Protein AF-A0A7S1BWB2-F1 (afdb_monomer_lite)

Radius of gyration: 23.11 Å; chains: 1; bounding box: 61×65×89 Å

Structure (mmCIF, N/CA/C/O backbone):
data_AF-A0A7S1BWB2-F1
#
_entry.id   AF-A0A7S1BWB2-F1
#
loop_
_atom_site.group_PDB
_atom_site.id
_atom_site.type_symbol
_atom_site.label_atom_id
_atom_site.label_alt_id
_atom_site.label_comp_id
_atom_site.label_asym_id
_atom_site.label_entity_id
_atom_site.label_seq_id
_atom_site.pdbx_PDB_ins_code
_atom_site.Cartn_x
_atom_site.Cartn_y
_atom_site.Cartn_z
_atom_site.occupancy
_atom_site.B_iso_or_equiv
_atom_site.auth_seq_id
_atom_site.auth_comp_id
_atom_site.auth_asym_id
_atom_site.auth_atom_id
_atom_site.pdbx_PDB_model_num
ATOM 1 N N . LYS A 1 1 ? 39.330 6.329 61.685 1.00 45.94 1 LYS A N 1
ATOM 2 C CA . LYS A 1 1 ? 38.534 5.940 60.494 1.00 45.94 1 LYS A CA 1
ATOM 3 C C . LYS A 1 1 ? 37.458 7.003 60.295 1.00 45.94 1 LYS A C 1
ATOM 5 O O . LYS A 1 1 ? 36.481 7.005 61.025 1.00 45.94 1 LYS A O 1
ATOM 10 N N . LEU A 1 2 ? 37.739 7.978 59.427 1.00 38.34 2 LEU A N 1
ATOM 11 C CA . LEU A 1 2 ? 36.892 9.140 59.135 1.00 38.34 2 LEU A CA 1
ATOM 12 C C . LEU A 1 2 ? 35.619 8.699 58.390 1.00 38.34 2 LEU A C 1
ATOM 14 O O . LEU A 1 2 ? 35.725 8.150 57.296 1.00 38.34 2 LEU A O 1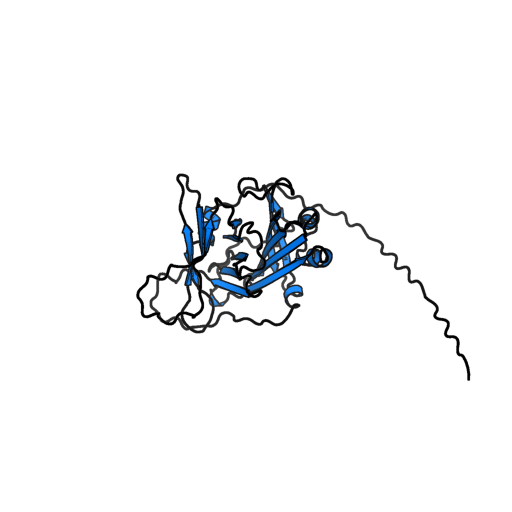
ATOM 18 N N . GLN A 1 3 ? 34.441 8.988 58.942 1.00 38.44 3 GLN A N 1
ATOM 19 C CA . GLN A 1 3 ? 33.178 8.985 58.201 1.00 38.44 3 GLN A CA 1
ATOM 20 C C . GLN A 1 3 ? 33.002 10.356 57.536 1.00 38.44 3 GLN A C 1
ATOM 22 O O . GLN A 1 3 ? 32.759 11.355 58.208 1.00 38.44 3 GLN A O 1
ATOM 27 N N . LYS A 1 4 ? 33.150 10.409 56.208 1.00 43.38 4 LYS A N 1
ATOM 28 C CA . LYS A 1 4 ? 32.735 11.554 55.389 1.00 43.38 4 LYS A CA 1
ATOM 29 C C . LYS A 1 4 ? 31.268 11.365 55.008 1.00 43.38 4 LYS A C 1
ATOM 31 O O . LYS A 1 4 ? 30.939 10.456 54.254 1.00 43.38 4 LYS A O 1
ATOM 36 N N . SER A 1 5 ? 30.413 12.230 55.542 1.00 43.12 5 SER A N 1
ATOM 37 C CA . SER A 1 5 ? 29.021 12.385 55.129 1.00 43.12 5 SER A CA 1
ATOM 38 C C . SER A 1 5 ? 28.987 13.201 53.832 1.00 43.12 5 SER A C 1
ATOM 40 O O . SER A 1 5 ? 29.418 14.354 53.819 1.00 43.12 5 SER A O 1
ATOM 42 N N . ILE A 1 6 ? 28.554 12.589 52.727 1.00 47.31 6 ILE A N 1
ATOM 43 C CA . ILE A 1 6 ? 28.340 13.263 51.441 1.00 47.31 6 ILE A CA 1
ATOM 44 C C . ILE A 1 6 ? 26.855 13.607 51.352 1.00 47.31 6 ILE A C 1
ATOM 46 O O . ILE A 1 6 ? 25.996 12.744 51.200 1.00 47.31 6 ILE A O 1
ATOM 50 N N . MET A 1 7 ? 26.577 14.898 51.481 1.00 33.94 7 MET A N 1
ATOM 51 C CA . MET A 1 7 ? 25.264 15.514 51.367 1.00 33.94 7 MET A CA 1
ATOM 52 C C . MET A 1 7 ? 25.016 15.848 49.887 1.00 33.94 7 MET A C 1
ATOM 54 O O . MET A 1 7 ? 25.561 16.820 49.366 1.00 33.94 7 MET A O 1
ATOM 58 N N . ILE A 1 8 ? 24.230 15.023 49.189 1.00 42.25 8 ILE A N 1
ATOM 59 C CA . ILE A 1 8 ? 23.830 15.267 47.795 1.00 42.25 8 ILE A CA 1
ATOM 60 C C . ILE A 1 8 ? 22.637 16.231 47.801 1.00 42.25 8 ILE A C 1
ATOM 62 O O . ILE A 1 8 ? 21.536 15.881 48.220 1.00 42.25 8 ILE A O 1
ATOM 66 N N . ARG A 1 9 ? 22.863 17.469 47.346 1.00 39.97 9 ARG A N 1
ATOM 67 C CA . ARG A 1 9 ? 21.805 18.439 47.038 1.00 39.97 9 ARG A CA 1
ATOM 68 C C . ARG A 1 9 ? 21.140 18.048 45.716 1.00 39.97 9 ARG A C 1
ATOM 70 O O . ARG A 1 9 ? 21.748 18.194 44.660 1.00 39.97 9 ARG A O 1
ATOM 77 N N . ALA A 1 10 ? 19.892 17.593 45.770 1.00 37.78 10 ALA A N 1
ATOM 78 C CA . ALA A 1 10 ? 19.035 17.482 44.594 1.00 37.78 10 ALA A CA 1
ATOM 79 C C . ALA A 1 10 ? 18.548 18.885 44.192 1.00 37.78 10 ALA A C 1
ATOM 81 O O . ALA A 1 10 ? 17.735 19.496 44.884 1.00 37.78 10 ALA A O 1
ATOM 82 N N . SER A 1 11 ? 19.085 19.412 43.091 1.00 38.53 11 SER A N 1
ATOM 83 C CA . SE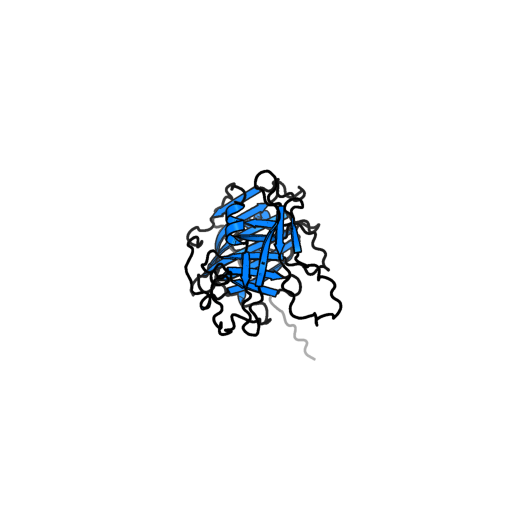R A 1 11 ? 18.587 20.629 42.448 1.00 38.53 11 SER A CA 1
ATOM 84 C C . SER A 1 11 ? 17.417 20.249 41.542 1.00 38.53 11 SER A C 1
ATOM 86 O O . SER A 1 11 ? 17.607 19.609 40.508 1.00 38.53 11 SER A O 1
ATOM 88 N N . ALA A 1 12 ? 16.199 20.595 41.952 1.00 38.69 12 ALA A N 1
ATOM 89 C CA . ALA A 1 12 ? 15.000 20.408 41.149 1.00 38.69 12 ALA A CA 1
ATOM 90 C C . ALA A 1 12 ? 14.973 21.443 40.010 1.00 38.69 12 ALA A C 1
ATOM 92 O O . ALA A 1 12 ? 14.537 22.579 40.196 1.00 38.69 12 ALA A O 1
ATOM 93 N N . PHE A 1 13 ? 15.430 21.050 38.821 1.00 41.41 13 PHE A N 1
ATOM 94 C CA . PHE A 1 13 ? 15.146 21.779 37.587 1.00 41.41 13 PHE A CA 1
ATOM 95 C C . PHE A 1 13 ? 13.672 21.558 37.221 1.00 41.41 13 PHE A C 1
ATOM 97 O O . PHE A 1 13 ? 13.292 20.536 36.655 1.00 41.41 13 PHE A O 1
ATOM 104 N N . ARG A 1 14 ? 12.818 22.523 37.576 1.00 35.56 14 ARG A N 1
ATOM 105 C CA . ARG A 1 14 ? 11.470 22.653 37.011 1.00 35.56 14 ARG A CA 1
ATOM 106 C C . ARG A 1 14 ? 11.603 23.209 35.594 1.00 35.56 14 ARG A C 1
ATOM 108 O O . ARG A 1 14 ? 1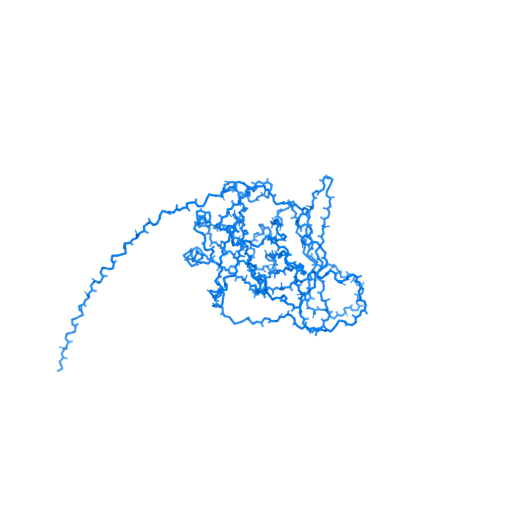1.596 24.421 35.394 1.00 35.56 14 ARG A O 1
ATOM 115 N N . THR A 1 15 ? 11.730 22.324 34.614 1.00 40.47 15 THR A N 1
ATOM 116 C CA . THR A 1 15 ? 11.538 22.678 33.206 1.00 40.47 15 THR A CA 1
ATOM 117 C C . THR A 1 15 ? 10.048 22.918 32.987 1.00 40.47 15 THR A C 1
ATOM 119 O O . THR A 1 15 ? 9.250 21.985 32.948 1.00 40.47 15 THR A O 1
ATOM 122 N N . ILE A 1 16 ? 9.660 24.189 32.908 1.00 40.81 16 ILE A N 1
ATOM 123 C CA . ILE A 1 16 ? 8.325 24.605 32.481 1.00 40.81 16 ILE A CA 1
ATOM 124 C C . ILE A 1 16 ? 8.262 24.363 30.970 1.00 40.81 16 ILE A C 1
ATOM 126 O O . ILE A 1 16 ? 8.719 25.186 30.181 1.00 40.81 16 ILE A O 1
ATOM 130 N N . PHE A 1 17 ? 7.738 23.205 30.565 1.00 39.28 17 PHE A N 1
ATOM 131 C CA . PHE A 1 17 ? 7.303 22.986 29.189 1.00 39.28 17 PHE A CA 1
ATOM 132 C C . PHE A 1 17 ? 6.038 23.818 28.964 1.00 39.28 17 PHE A C 1
ATOM 134 O O . PHE A 1 17 ? 4.927 23.388 29.267 1.00 39.28 17 PHE A O 1
ATOM 141 N N . SER A 1 18 ? 6.212 25.040 28.459 1.00 35.59 18 SER A N 1
ATOM 142 C CA . SER A 1 18 ? 5.124 25.763 27.805 1.00 35.59 18 SER A CA 1
ATOM 143 C C . SER A 1 18 ? 4.774 25.012 26.526 1.00 35.59 18 SER A C 1
ATOM 145 O O . SER A 1 18 ? 5.419 25.187 25.494 1.00 35.59 18 SER A O 1
ATOM 147 N N . PHE A 1 19 ? 3.754 24.161 26.604 1.00 39.34 19 PHE A N 1
ATOM 148 C CA . PHE A 1 19 ? 3.054 23.657 25.432 1.00 39.34 19 PHE A CA 1
ATOM 149 C C . PHE A 1 19 ? 2.351 24.843 24.771 1.00 39.34 19 PHE A C 1
ATOM 151 O O . PHE A 1 19 ? 1.235 25.212 25.131 1.00 39.34 19 PHE A O 1
ATOM 158 N N . LEU A 1 20 ? 3.030 25.472 23.813 1.00 38.66 20 LEU A N 1
ATOM 159 C CA . LEU A 1 20 ? 2.362 26.246 22.778 1.00 38.66 20 LEU A CA 1
ATOM 160 C C . LEU A 1 20 ? 1.475 25.259 22.016 1.00 38.66 20 LEU A C 1
ATOM 162 O O . LEU A 1 20 ? 1.938 24.549 21.126 1.00 38.66 20 LEU A O 1
ATOM 166 N N . THR A 1 21 ? 0.208 25.171 22.414 1.00 40.62 21 THR A N 1
ATOM 167 C CA . THR A 1 21 ? -0.844 24.519 21.638 1.00 40.62 21 THR A CA 1
ATOM 168 C C . THR A 1 21 ? -1.004 25.306 20.346 1.00 40.62 21 THR A C 1
ATOM 170 O O . THR A 1 21 ? -1.778 26.261 20.275 1.00 40.62 21 THR A O 1
ATOM 173 N N . LEU A 1 22 ? -0.218 24.941 19.334 1.00 42.34 22 LEU A N 1
ATOM 174 C CA . LEU A 1 22 ? -0.525 25.277 17.953 1.00 42.34 22 LEU A CA 1
ATOM 175 C C . LEU A 1 22 ? -1.969 24.820 17.696 1.00 42.34 22 LEU A C 1
ATOM 177 O O . LEU A 1 22 ? -2.335 23.728 18.145 1.00 42.34 22 LEU A O 1
ATOM 181 N N . PRO A 1 23 ? -2.811 25.634 17.037 1.00 42.81 23 PRO A N 1
ATOM 182 C CA . PRO A 1 23 ? -4.145 25.197 16.669 1.00 42.81 23 PRO A CA 1
ATOM 183 C C . PRO A 1 23 ? -3.979 23.940 15.823 1.00 42.81 23 PRO A C 1
ATOM 185 O O . PRO A 1 23 ? -3.396 23.991 14.742 1.00 42.81 23 PRO A O 1
ATOM 188 N N . ALA A 1 24 ? -4.437 22.805 16.348 1.00 48.25 24 ALA A N 1
ATOM 189 C CA . ALA A 1 24 ? -4.524 21.579 15.585 1.00 48.25 24 ALA A CA 1
ATOM 190 C C . ALA A 1 24 ? -5.499 21.862 14.440 1.00 48.25 24 ALA A C 1
ATOM 192 O O . ALA A 1 24 ? -6.717 21.839 14.619 1.00 48.25 24 ALA A O 1
ATOM 193 N N . SER A 1 25 ? -4.965 22.214 13.272 1.00 48.09 25 SER A N 1
ATOM 194 C CA . SER A 1 25 ? -5.699 22.173 12.021 1.00 48.09 25 SER A CA 1
ATOM 195 C C . SER A 1 25 ? -6.117 20.722 11.843 1.00 48.09 25 SER A C 1
ATOM 197 O O . SER A 1 25 ? -5.334 19.885 11.402 1.00 48.09 25 SER A O 1
ATOM 199 N N . SER A 1 26 ? -7.333 20.413 12.295 1.00 54.59 26 SER A N 1
ATOM 200 C CA . SER A 1 26 ? -7.940 19.106 12.100 1.00 54.59 26 SER A CA 1
ATOM 201 C C . SER A 1 26 ? -8.035 18.887 10.597 1.00 54.59 26 SER A C 1
ATOM 203 O O . SER A 1 26 ? -8.854 19.491 9.903 1.00 54.59 26 SER A O 1
ATOM 205 N N . VAL A 1 27 ? -7.128 18.075 10.061 1.00 58.72 27 VAL A N 1
ATOM 206 C CA . VAL A 1 27 ? -7.245 17.618 8.683 1.00 58.72 27 VAL A CA 1
ATOM 207 C C . VAL A 1 27 ? -8.522 16.788 8.641 1.00 58.72 27 VAL A C 1
ATOM 209 O O . VAL A 1 27 ? -8.638 15.749 9.291 1.00 58.72 27 VAL A O 1
ATOM 212 N N . SER A 1 28 ? -9.527 17.307 7.942 1.00 73.00 28 SER A N 1
ATOM 213 C CA . SER A 1 28 ? -10.822 16.655 7.831 1.00 73.00 28 SER A CA 1
ATOM 214 C C . SER A 1 28 ? -10.756 15.589 6.744 1.00 73.00 28 SER A C 1
ATOM 216 O O . SER A 1 28 ? -10.407 15.865 5.597 1.00 73.00 28 SER A O 1
ATOM 218 N N . PHE A 1 29 ? -11.099 14.356 7.103 1.00 81.38 29 PHE A N 1
ATOM 219 C CA . PHE A 1 29 ? -11.242 13.265 6.149 1.00 81.38 29 PHE A CA 1
ATOM 220 C C . PHE A 1 29 ? -12.535 13.424 5.352 1.00 81.38 29 PHE A C 1
ATOM 222 O O . PHE A 1 29 ? -13.632 13.187 5.869 1.00 81.38 29 PHE A O 1
ATOM 229 N N . ALA A 1 30 ? -12.407 13.758 4.070 1.00 87.25 30 ALA A N 1
ATOM 230 C CA . ALA A 1 30 ? -13.545 13.819 3.170 1.00 87.25 30 ALA A CA 1
ATOM 231 C C . ALA A 1 30 ? -13.987 12.395 2.784 1.00 87.25 30 ALA A C 1
ATOM 233 O O . ALA A 1 30 ? -13.134 11.547 2.487 1.00 87.25 30 ALA A O 1
ATOM 234 N N . PRO A 1 31 ? -15.300 12.096 2.767 1.00 89.38 31 PRO A N 1
ATOM 235 C CA . PRO A 1 31 ? -15.806 10.872 2.159 1.00 89.38 31 PRO A CA 1
ATOM 236 C C . PRO A 1 31 ? -15.297 10.731 0.719 1.00 89.38 31 PRO A C 1
ATOM 238 O O . PRO A 1 31 ? -15.292 11.700 -0.039 1.00 89.38 31 PRO A O 1
ATOM 241 N N . ALA A 1 32 ? -14.886 9.526 0.337 1.00 90.38 32 ALA A N 1
ATOM 242 C CA . ALA A 1 32 ? -14.389 9.215 -0.997 1.00 90.38 32 ALA A CA 1
ATOM 243 C C . ALA A 1 32 ? -15.142 8.021 -1.593 1.00 90.38 32 ALA A C 1
ATOM 245 O O . ALA A 1 32 ? -15.691 7.184 -0.873 1.00 90.38 32 ALA A O 1
ATOM 246 N N . SER A 1 33 ? -15.158 7.927 -2.923 1.00 87.94 33 SER A N 1
ATOM 247 C CA . SER A 1 33 ? -15.633 6.725 -3.604 1.00 87.94 33 SER A CA 1
ATOM 248 C C . SER A 1 33 ? -14.673 5.561 -3.367 1.00 87.94 33 SER A C 1
ATOM 250 O O . SER A 1 33 ? -13.463 5.760 -3.222 1.00 87.94 33 SER A O 1
ATOM 252 N N . ALA A 1 34 ? -15.208 4.341 -3.389 1.00 87.75 34 ALA A N 1
ATOM 253 C CA . ALA A 1 34 ? -14.383 3.143 -3.410 1.00 87.75 34 ALA A CA 1
ATOM 254 C C . ALA A 1 34 ? -13.459 3.132 -4.646 1.00 87.75 34 ALA A C 1
ATOM 256 O O . ALA A 1 34 ? -13.860 3.645 -5.699 1.00 87.75 34 ALA A O 1
ATOM 257 N N . PRO A 1 35 ? -12.255 2.544 -4.541 1.00 86.12 35 PRO A N 1
ATOM 258 C CA . PRO A 1 35 ? -11.317 2.476 -5.644 1.00 86.12 35 PRO A CA 1
ATOM 259 C C . PRO A 1 35 ? -11.872 1.783 -6.880 1.00 86.12 35 PRO A C 1
ATOM 261 O O . PRO A 1 35 ? -12.570 0.759 -6.812 1.00 86.12 35 PRO A O 1
ATOM 264 N N . ARG A 1 36 ? -11.522 2.346 -8.033 1.00 84.69 36 ARG A N 1
ATOM 265 C CA . ARG A 1 36 ? -11.968 1.857 -9.333 1.00 84.69 36 ARG A CA 1
ATOM 266 C C . ARG A 1 36 ? -11.211 0.599 -9.721 1.00 84.69 36 ARG A C 1
ATOM 268 O O . ARG A 1 36 ? -9.983 0.555 -9.742 1.00 84.69 36 ARG A O 1
ATOM 275 N N . PHE A 1 37 ? -11.973 -0.441 -10.031 1.00 80.12 37 PHE A N 1
ATOM 276 C CA . PHE A 1 37 ? -11.412 -1.753 -10.304 1.00 80.12 37 PHE A CA 1
ATOM 277 C C . PHE A 1 37 ? -10.635 -1.806 -11.633 1.00 80.12 37 PHE A C 1
ATOM 279 O O . PHE A 1 37 ? -9.602 -2.462 -11.728 1.00 80.12 37 PHE A O 1
ATOM 286 N N . ASP A 1 38 ? -11.094 -1.084 -12.652 1.00 79.94 38 ASP A N 1
ATOM 287 C CA . ASP A 1 38 ? -10.417 -0.976 -13.944 1.00 79.94 38 ASP A CA 1
ATOM 288 C C . ASP A 1 38 ? -9.022 -0.354 -13.814 1.00 79.94 38 ASP A C 1
ATOM 290 O O . ASP A 1 38 ? -8.068 -0.871 -14.391 1.00 79.94 38 ASP A O 1
ATOM 294 N N . VAL A 1 39 ? -8.883 0.677 -12.975 1.00 83.25 39 VAL A N 1
ATOM 295 C CA . VAL A 1 39 ? -7.584 1.299 -12.687 1.00 83.25 39 VAL A CA 1
ATOM 296 C C . VAL A 1 39 ? -6.661 0.308 -11.976 1.00 83.25 39 VAL A C 1
ATOM 298 O O . VAL A 1 39 ? -5.498 0.160 -12.346 1.00 83.25 39 VAL A O 1
ATOM 301 N N . PHE A 1 40 ? -7.188 -0.430 -10.999 1.00 84.50 40 PHE A N 1
ATOM 302 C CA . PHE A 1 40 ? -6.441 -1.486 -10.324 1.00 84.50 40 PHE A CA 1
ATOM 303 C C . PHE A 1 40 ? -5.931 -2.557 -11.303 1.00 84.50 40 PHE A C 1
ATOM 305 O O . PHE A 1 40 ? -4.739 -2.866 -11.308 1.00 84.50 40 PHE A O 1
ATOM 312 N N . CYS A 1 41 ? -6.803 -3.071 -12.177 1.00 82.00 41 CYS A N 1
ATOM 313 C CA . CYS A 1 41 ? -6.436 -4.040 -13.211 1.00 82.00 41 CYS A CA 1
ATOM 314 C C . CYS A 1 41 ? -5.342 -3.523 -14.131 1.00 82.00 41 CYS A C 1
ATOM 316 O O . CYS A 1 41 ? -4.351 -4.205 -14.381 1.00 82.00 41 CYS A O 1
ATOM 318 N N . GLU A 1 42 ? -5.513 -2.304 -14.631 1.00 83.56 42 GLU A N 1
ATOM 319 C CA . GLU A 1 42 ? -4.562 -1.705 -15.549 1.00 83.56 42 GLU A CA 1
ATOM 320 C C . GLU A 1 42 ? -3.172 -1.580 -14.909 1.00 83.56 42 GLU A C 1
ATOM 322 O O . GLU A 1 42 ? -2.145 -1.797 -15.563 1.00 83.56 42 GLU A O 1
ATOM 327 N N . ARG A 1 43 ? -3.124 -1.251 -13.615 1.00 84.81 43 ARG A N 1
ATOM 328 C CA . ARG A 1 43 ? -1.883 -1.112 -12.851 1.00 84.81 43 ARG A CA 1
ATOM 329 C C . ARG A 1 43 ? -1.260 -2.462 -12.502 1.00 84.81 43 ARG A C 1
ATOM 331 O O . ARG A 1 43 ? -0.040 -2.566 -12.595 1.00 84.81 43 ARG A O 1
ATOM 338 N N . LEU A 1 44 ? -2.060 -3.477 -12.164 1.00 84.81 44 LEU A N 1
ATOM 339 C CA . LEU A 1 44 ? -1.561 -4.713 -11.555 1.00 84.81 44 LEU A CA 1
ATOM 340 C C . LEU A 1 44 ? -1.512 -5.947 -12.479 1.00 84.81 44 LEU A C 1
ATOM 342 O O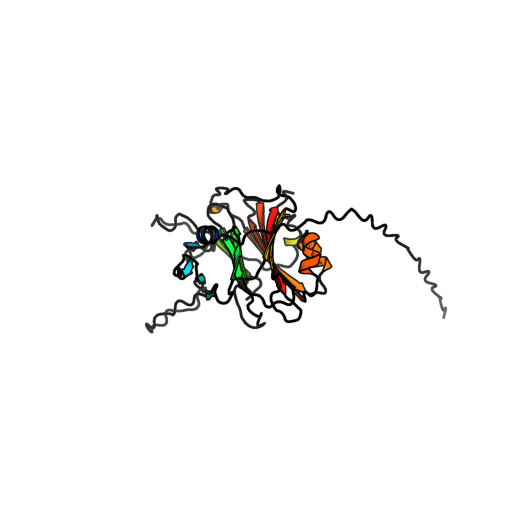 . LEU A 1 44 ? -0.574 -6.730 -12.366 1.00 84.81 44 LEU A O 1
ATOM 346 N N . VAL A 1 45 ? -2.475 -6.145 -13.382 1.00 84.50 45 VAL A N 1
ATOM 347 C CA . VAL A 1 45 ? -2.630 -7.407 -14.141 1.00 84.50 45 VAL A CA 1
ATOM 348 C C . VAL A 1 45 ? -1.604 -7.526 -15.262 1.00 84.50 45 VAL A C 1
ATOM 350 O O . VAL A 1 45 ? -1.481 -6.611 -16.074 1.00 84.50 45 VAL A O 1
ATOM 353 N N . GLY A 1 46 ? -0.918 -8.666 -15.359 1.00 80.81 46 GLY A N 1
ATOM 354 C CA . GLY A 1 46 ? 0.052 -8.991 -16.409 1.00 80.81 46 GLY A CA 1
ATOM 355 C C . GLY A 1 46 ? 1.340 -9.623 -15.875 1.00 80.81 46 GLY A C 1
ATOM 356 O O . GLY A 1 46 ? 1.436 -9.966 -14.699 1.00 80.81 46 GLY A O 1
ATOM 357 N N . ALA A 1 47 ? 2.336 -9.755 -16.754 1.00 76.81 47 ALA A N 1
ATOM 358 C CA . ALA A 1 47 ? 3.650 -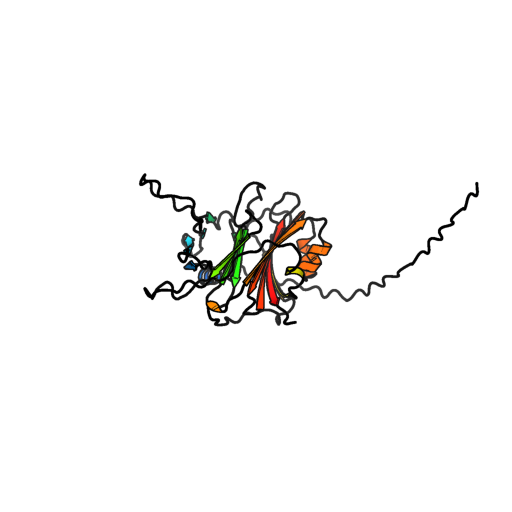10.306 -16.433 1.00 76.81 47 ALA A CA 1
ATOM 359 C C . ALA A 1 47 ? 4.546 -9.289 -15.704 1.00 76.81 47 ALA A C 1
ATOM 361 O O . ALA A 1 47 ? 4.683 -8.140 -16.136 1.00 76.81 47 ALA A O 1
ATOM 362 N N . TRP A 1 48 ? 5.201 -9.739 -14.636 1.00 83.00 48 TRP A N 1
ATOM 363 C CA . TRP A 1 48 ? 6.110 -8.957 -13.801 1.00 83.00 48 TRP A CA 1
ATOM 364 C C . TRP A 1 48 ? 7.456 -9.659 -13.687 1.00 83.00 48 TRP A C 1
ATOM 366 O O . TRP A 1 48 ? 7.508 -10.816 -13.287 1.00 83.00 48 TRP A O 1
ATOM 376 N N . GLY A 1 49 ? 8.550 -8.976 -14.020 1.00 73.44 49 GLY A N 1
ATOM 377 C CA . GLY A 1 49 ? 9.898 -9.528 -13.885 1.00 73.44 49 GLY A CA 1
ATOM 378 C C . GLY A 1 49 ? 10.534 -9.132 -12.558 1.00 73.44 49 GLY A C 1
ATOM 379 O O . GLY A 1 49 ? 10.409 -7.978 -12.146 1.00 73.44 49 GLY A O 1
ATOM 380 N N . ALA A 1 50 ? 11.235 -10.063 -11.908 1.00 68.75 50 ALA A N 1
ATOM 381 C CA . ALA A 1 50 ? 12.160 -9.705 -10.839 1.00 68.75 50 ALA A CA 1
ATOM 382 C C . ALA A 1 50 ? 13.514 -9.251 -11.394 1.00 68.75 50 ALA A C 1
ATOM 384 O O . ALA A 1 50 ? 13.877 -9.473 -12.550 1.00 68.75 50 ALA A O 1
ATOM 385 N N . SER A 1 51 ? 14.243 -8.623 -10.493 1.00 60.38 51 SER A N 1
ATOM 386 C CA . SER A 1 51 ? 15.333 -7.702 -10.757 1.00 60.38 51 SER A CA 1
ATOM 387 C C . SER A 1 51 ? 16.731 -8.328 -10.579 1.00 60.38 51 SER A C 1
ATOM 389 O O . SER A 1 51 ? 17.759 -7.679 -10.770 1.00 60.38 51 SER A O 1
ATOM 391 N N . ASP A 1 52 ? 16.786 -9.610 -10.206 1.00 54.78 52 ASP A N 1
ATOM 392 C CA . ASP A 1 52 ? 18.020 -10.269 -9.781 1.00 54.78 52 ASP A CA 1
ATOM 393 C C . ASP A 1 52 ? 18.941 -10.600 -10.972 1.00 54.78 52 ASP A C 1
ATOM 395 O O . ASP A 1 52 ? 18.578 -11.324 -11.902 1.00 54.78 52 ASP A O 1
ATOM 399 N N . GLY A 1 53 ? 20.154 -10.045 -10.941 1.00 52.75 53 GLY A N 1
ATOM 400 C CA . GLY A 1 53 ? 21.103 -9.999 -12.057 1.00 52.75 53 GLY A CA 1
ATOM 401 C C . GLY A 1 53 ? 21.878 -11.270 -12.332 1.00 52.75 53 GLY A C 1
ATOM 402 O O . GLY A 1 53 ? 22.886 -11.221 -13.035 1.00 52.75 53 GLY A O 1
ATOM 403 N N . SER A 1 54 ? 21.453 -12.412 -11.806 1.00 46.91 54 SER A N 1
ATOM 404 C CA . SER A 1 54 ? 22.058 -13.674 -12.197 1.00 46.91 54 SER A CA 1
ATOM 405 C C . SER A 1 54 ? 21.003 -14.764 -12.353 1.00 46.91 54 SER A C 1
ATOM 407 O O . SER A 1 54 ? 20.568 -15.399 -11.401 1.00 46.91 54 SER A O 1
ATOM 409 N N . ARG A 1 55 ? 20.688 -15.028 -13.627 1.00 46.34 55 ARG A N 1
ATOM 410 C CA . ARG A 1 55 ? 19.929 -16.168 -14.171 1.00 46.34 55 ARG A CA 1
ATOM 411 C C . ARG A 1 55 ? 18.411 -16.001 -14.219 1.00 46.34 55 ARG A C 1
ATOM 413 O O . ARG A 1 55 ? 17.729 -16.127 -13.212 1.00 46.34 55 ARG A O 1
ATOM 420 N N . LEU A 1 56 ? 17.954 -15.918 -15.477 1.00 51.28 56 LEU A N 1
ATOM 421 C CA . LEU A 1 56 ? 16.586 -16.032 -15.986 1.00 51.28 56 LEU A CA 1
ATOM 422 C C . LEU A 1 56 ? 15.630 -15.044 -15.328 1.00 51.28 56 LEU A C 1
ATOM 424 O O . LEU A 1 56 ? 15.291 -15.212 -14.164 1.00 51.28 56 LEU A O 1
ATOM 428 N N . HIS A 1 57 ? 15.156 -14.061 -16.106 1.00 54.97 57 HIS A N 1
ATOM 429 C CA . HIS A 1 57 ? 14.012 -13.225 -15.750 1.00 54.97 57 HIS A CA 1
ATOM 430 C C . HIS A 1 57 ? 12.906 -14.119 -15.238 1.00 54.97 57 HIS A C 1
ATOM 432 O O . HIS A 1 57 ? 12.211 -14.815 -15.977 1.00 54.97 57 HIS A O 1
ATOM 438 N N . ARG A 1 58 ? 12.817 -14.160 -13.928 1.00 59.62 58 ARG A N 1
ATOM 439 C CA . ARG A 1 58 ? 11.873 -14.996 -13.254 1.00 59.62 58 ARG A CA 1
ATOM 440 C C . ARG A 1 58 ? 10.643 -14.076 -13.283 1.00 59.62 58 ARG A C 1
ATOM 442 O O . ARG A 1 58 ? 10.709 -12.908 -12.874 1.00 59.62 58 ARG A O 1
ATOM 449 N N . VAL A 1 59 ? 9.576 -14.550 -13.928 1.00 58.97 59 VAL A N 1
ATOM 450 C CA . VAL A 1 59 ? 8.356 -13.777 -14.197 1.00 58.97 59 VAL A CA 1
ATOM 451 C C . VAL A 1 59 ? 7.247 -14.285 -13.285 1.00 58.97 59 VAL A C 1
ATOM 453 O O . VAL A 1 59 ? 6.910 -15.463 -13.342 1.00 58.97 59 VAL A O 1
ATOM 456 N N . GLY A 1 60 ? 6.704 -13.411 -12.442 1.00 69.00 60 GLY A N 1
ATOM 457 C CA . GLY A 1 60 ? 5.444 -13.651 -11.745 1.00 69.00 60 GLY A CA 1
ATOM 458 C C . GLY A 1 60 ? 4.292 -13.096 -12.578 1.00 69.00 60 GLY A C 1
ATOM 459 O O . GLY A 1 60 ? 4.399 -11.998 -13.128 1.00 69.00 60 GLY A O 1
ATOM 460 N N . GLU A 1 61 ? 3.190 -13.829 -12.683 1.00 71.88 61 GLU A N 1
ATOM 461 C CA . GLU A 1 61 ? 1.968 -13.317 -13.300 1.00 71.88 61 GLU A CA 1
ATOM 462 C C . GLU A 1 61 ? 0.992 -12.892 -12.208 1.00 71.88 61 GLU A C 1
ATOM 464 O O . GLU A 1 61 ? 0.847 -13.567 -11.185 1.00 71.88 61 GLU A O 1
ATOM 469 N N . VAL A 1 62 ? 0.353 -11.740 -12.412 1.00 76.31 62 VAL A N 1
ATOM 470 C CA . VAL A 1 62 ? -0.881 -11.426 -11.699 1.00 76.31 62 VAL A CA 1
ATOM 471 C C . VAL A 1 62 ? -2.031 -11.476 -12.675 1.00 76.31 62 VAL A C 1
ATOM 473 O O . VAL A 1 62 ? -2.106 -10.671 -13.606 1.00 76.31 62 VAL A O 1
ATOM 476 N N . GLU A 1 63 ? -2.915 -12.436 -12.435 1.00 74.94 63 GLU A N 1
ATOM 477 C CA . GLU A 1 63 ? -4.077 -12.697 -13.269 1.00 74.94 63 GLU A CA 1
ATOM 478 C C . GLU A 1 63 ? -5.345 -12.099 -12.659 1.00 74.94 63 GLU A C 1
ATOM 480 O O . GLU A 1 63 ? -5.559 -12.109 -11.442 1.00 74.94 63 GLU A O 1
ATOM 485 N N . GLU A 1 64 ? -6.213 -11.618 -13.547 1.00 73.25 64 GLU A N 1
ATOM 486 C CA . GLU A 1 64 ? -7.606 -11.313 -13.248 1.00 73.25 64 GLU A CA 1
ATOM 487 C C . GLU A 1 64 ? -8.394 -12.629 -13.224 1.00 73.25 64 GLU A C 1
ATOM 489 O O . GLU A 1 64 ? -8.659 -13.216 -14.275 1.00 73.25 64 GLU A O 1
ATOM 494 N N . VAL A 1 65 ? -8.783 -13.112 -12.043 1.00 60.16 65 VAL A N 1
ATOM 495 C CA . VAL A 1 65 ? -9.522 -14.375 -11.947 1.00 60.16 65 VAL A CA 1
ATOM 496 C C . VAL A 1 65 ? -11.012 -14.081 -11.817 1.00 60.16 65 VAL A C 1
ATOM 498 O O . VAL A 1 65 ? -11.506 -13.616 -10.789 1.00 60.16 65 VAL A O 1
ATOM 501 N N . MET A 1 66 ? -11.710 -14.389 -12.907 1.00 56.22 66 MET A N 1
ATOM 502 C CA . MET A 1 66 ? -13.160 -14.340 -13.107 1.00 56.22 66 MET A CA 1
ATOM 503 C C . MET A 1 66 ? -13.809 -12.951 -13.121 1.00 56.22 66 MET A C 1
ATOM 505 O O . MET A 1 66 ? -13.865 -12.231 -12.125 1.00 56.22 66 MET A O 1
ATOM 509 N N . ARG A 1 67 ? -14.450 -12.655 -14.257 1.00 54.25 67 ARG A N 1
ATOM 510 C CA . ARG A 1 67 ? -15.500 -11.640 -14.380 1.00 54.25 67 ARG A CA 1
ATOM 511 C C . ARG A 1 67 ? -16.829 -12.302 -14.066 1.00 54.25 67 ARG A C 1
ATOM 513 O O . ARG A 1 67 ? -17.299 -13.141 -14.828 1.00 54.25 67 ARG A O 1
ATOM 520 N N . SER A 1 68 ? -17.446 -11.926 -12.956 1.00 47.19 68 SER A N 1
ATOM 521 C CA . SER A 1 68 ? -18.845 -12.291 -12.726 1.00 47.19 68 SER A CA 1
ATOM 522 C C . SER A 1 68 ? -19.773 -11.572 -13.715 1.00 47.19 68 SER A C 1
ATOM 524 O O . SER A 1 68 ? -19.403 -10.565 -14.329 1.00 47.19 68 SER A O 1
ATOM 526 N N . CYS A 1 69 ? -20.994 -12.090 -13.860 1.00 43.75 69 CYS A N 1
ATOM 527 C CA . CYS A 1 69 ? -22.106 -11.498 -14.601 1.00 43.75 69 CYS A CA 1
ATOM 528 C C . CYS A 1 69 ? -22.366 -10.066 -14.079 1.00 43.75 69 CYS A C 1
ATOM 530 O O . CYS A 1 69 ? -23.061 -9.888 -13.085 1.00 43.75 69 CYS A O 1
ATOM 532 N N . GLY A 1 70 ? -21.752 -9.049 -14.693 1.00 56.53 70 GLY A N 1
ATOM 533 C CA . GLY A 1 70 ? -21.772 -7.663 -14.198 1.00 56.53 70 GLY A CA 1
ATOM 534 C C . GLY A 1 70 ? -20.406 -6.965 -14.122 1.00 56.53 70 GLY A C 1
ATOM 535 O O . GLY A 1 70 ? -20.352 -5.799 -13.747 1.00 56.53 70 GLY A O 1
ATOM 536 N N . GLY A 1 71 ? -19.305 -7.636 -14.486 1.00 54.84 71 GLY A N 1
ATOM 537 C CA . GLY A 1 71 ? -17.990 -7.000 -14.655 1.00 54.84 71 GLY A CA 1
ATOM 538 C C . GLY A 1 71 ? -17.176 -6.805 -13.371 1.00 54.84 71 GLY A C 1
ATOM 539 O O . GLY A 1 71 ? -16.125 -6.171 -13.415 1.00 54.84 71 GLY A O 1
ATOM 540 N N . ALA A 1 72 ? -17.622 -7.354 -12.236 1.00 56.00 72 ALA A N 1
ATOM 541 C CA . ALA A 1 72 ? -16.840 -7.361 -11.005 1.00 56.00 72 ALA A CA 1
ATOM 542 C C . ALA A 1 72 ? -15.878 -8.553 -10.990 1.00 56.00 72 ALA A C 1
ATOM 544 O O . ALA A 1 72 ? -16.298 -9.701 -11.190 1.00 56.00 72 ALA A O 1
ATOM 545 N N . VAL A 1 73 ? -14.607 -8.268 -10.721 1.00 59.06 73 VAL A N 1
ATOM 546 C CA . VAL A 1 73 ? -13.575 -9.289 -10.548 1.00 59.06 73 VAL A CA 1
ATOM 547 C C . VAL A 1 73 ? -13.672 -9.949 -9.202 1.00 59.06 73 VAL A C 1
ATOM 549 O O . VAL A 1 73 ? -13.895 -9.291 -8.180 1.00 59.06 73 VAL A O 1
ATOM 552 N N . GLN A 1 74 ? -13.515 -11.264 -9.243 1.00 68.06 74 GLN A N 1
ATOM 553 C CA . GLN A 1 74 ? -13.693 -12.123 -8.091 1.00 68.06 74 GLN A CA 1
ATOM 554 C C . GLN A 1 74 ? -12.379 -12.426 -7.385 1.00 68.06 74 GLN A C 1
ATOM 556 O O . GLN A 1 74 ? -12.437 -12.729 -6.205 1.00 68.06 74 GLN A O 1
ATOM 561 N N . GLY A 1 75 ? -11.215 -12.272 -8.017 1.00 74.75 75 GLY A N 1
ATOM 562 C CA . GLY A 1 75 ? -9.962 -12.401 -7.287 1.00 74.75 75 GLY A CA 1
ATOM 563 C C . GLY A 1 75 ? -8.693 -12.062 -8.053 1.00 74.75 75 GLY A C 1
ATOM 564 O O . GLY A 1 75 ? -8.706 -11.790 -9.254 1.00 74.75 75 GLY A O 1
ATOM 565 N N . ILE A 1 76 ? -7.594 -12.078 -7.308 1.00 79.56 76 ILE A N 1
ATOM 566 C CA . ILE A 1 76 ? -6.218 -11.909 -7.769 1.00 79.56 76 ILE A CA 1
ATOM 567 C C . ILE A 1 76 ? -5.525 -13.244 -7.563 1.00 79.56 76 ILE A C 1
ATOM 569 O O . ILE A 1 76 ? -5.617 -13.825 -6.482 1.00 79.56 76 ILE A O 1
ATOM 573 N N . ARG A 1 77 ? -4.808 -13.719 -8.576 1.00 80.62 77 ARG A N 1
ATOM 574 C CA . ARG A 1 77 ? -3.883 -14.837 -8.412 1.00 80.62 77 ARG A CA 1
ATOM 575 C C . ARG A 1 77 ? -2.460 -14.325 -8.491 1.00 80.62 77 ARG A C 1
ATOM 577 O O . ARG A 1 77 ? -2.077 -13.741 -9.500 1.00 80.62 77 ARG A O 1
ATOM 584 N N . GLU A 1 78 ? -1.707 -14.532 -7.422 1.00 76.00 78 GLU A N 1
ATOM 585 C CA . GLU A 1 78 ? -0.268 -14.292 -7.365 1.00 76.00 78 GLU A CA 1
ATOM 586 C C . GLU A 1 78 ? 0.427 -15.621 -7.638 1.00 76.00 78 GLU A C 1
ATOM 588 O O . GLU A 1 78 ? 0.347 -16.540 -6.826 1.00 76.00 78 GLU A O 1
ATOM 593 N N . VAL A 1 79 ? 1.055 -15.767 -8.804 1.00 69.06 79 VAL A N 1
ATOM 594 C CA . VAL A 1 79 ? 1.779 -16.999 -9.135 1.00 69.06 79 VAL A CA 1
ATOM 595 C C . VAL A 1 79 ? 3.106 -17.024 -8.375 1.00 69.06 79 VAL A C 1
ATOM 597 O O . VAL A 1 79 ? 3.976 -16.178 -8.593 1.00 69.06 79 VAL A O 1
ATOM 600 N N . ASP A 1 80 ? 3.224 -18.002 -7.471 1.00 62.19 80 ASP A N 1
ATOM 601 C CA . ASP A 1 80 ? 4.341 -18.196 -6.547 1.00 62.19 80 ASP A CA 1
ATOM 602 C C . ASP A 1 80 ? 5.679 -18.248 -7.293 1.00 62.19 80 ASP A C 1
ATOM 604 O O . ASP A 1 80 ? 5.948 -19.110 -8.134 1.00 62.19 80 ASP A O 1
ATOM 608 N N . PHE A 1 81 ? 6.572 -17.347 -6.911 1.00 57.06 81 PHE A N 1
ATOM 609 C CA . PHE A 1 81 ? 7.879 -17.183 -7.521 1.00 57.06 81 PHE A CA 1
ATOM 610 C C . PHE A 1 81 ? 8.942 -18.090 -6.902 1.00 57.06 81 PHE A C 1
ATOM 612 O O . PHE A 1 81 ? 10.011 -17.632 -6.489 1.00 57.06 81 PHE A O 1
ATOM 619 N N . ARG A 1 82 ? 8.651 -19.377 -6.709 1.00 54.88 82 ARG A N 1
ATOM 620 C CA . ARG A 1 82 ? 9.537 -20.198 -5.876 1.00 54.88 82 ARG A CA 1
ATOM 621 C C . ARG A 1 82 ? 10.940 -20.308 -6.474 1.00 54.88 82 ARG A C 1
ATOM 623 O O . ARG A 1 82 ? 11.167 -20.842 -7.559 1.00 54.88 82 ARG A O 1
ATOM 630 N N . VAL A 1 83 ? 11.890 -19.796 -5.694 1.00 46.38 83 VAL A N 1
ATOM 631 C CA . VAL A 1 83 ? 13.334 -19.888 -5.876 1.00 46.38 83 VAL A CA 1
ATOM 632 C C . VAL A 1 83 ? 13.739 -21.356 -5.742 1.00 46.38 83 VAL A C 1
ATOM 634 O O . VAL A 1 83 ? 13.839 -21.878 -4.642 1.00 46.38 83 VAL A O 1
ATOM 637 N N . GLY A 1 84 ? 13.970 -22.038 -6.861 1.00 45.41 84 GLY A N 1
ATOM 638 C CA . GLY A 1 84 ? 14.979 -23.098 -6.948 1.00 45.41 84 GLY A CA 1
ATOM 639 C C . GLY A 1 84 ? 14.992 -24.208 -5.883 1.00 45.41 84 GLY A C 1
ATOM 640 O O . GLY A 1 84 ? 16.075 -24.597 -5.462 1.00 45.41 84 GLY A O 1
ATOM 641 N N . SER A 1 85 ? 13.856 -24.789 -5.496 1.00 42.47 85 SER A N 1
ATOM 642 C CA . SER A 1 85 ? 13.849 -26.059 -4.748 1.00 42.47 85 SER A CA 1
ATOM 643 C C . SER A 1 85 ? 12.951 -27.092 -5.399 1.00 42.47 85 SER A C 1
ATOM 645 O O . SER A 1 85 ? 12.081 -27.701 -4.788 1.00 42.47 85 SER A O 1
ATOM 647 N N . SER A 1 86 ? 13.165 -27.326 -6.685 1.00 42.28 86 SER A N 1
ATOM 648 C CA . SER A 1 86 ? 12.716 -28.588 -7.239 1.00 42.28 86 SER A CA 1
ATOM 649 C C . SER A 1 86 ? 13.564 -28.958 -8.440 1.00 42.28 86 SER A C 1
ATOM 651 O O . SER A 1 86 ? 13.293 -28.586 -9.583 1.00 42.28 86 SER A O 1
ATOM 653 N N . LEU A 1 87 ? 14.599 -29.747 -8.136 1.00 53.81 87 LEU A N 1
ATOM 654 C CA . LEU A 1 87 ? 15.073 -30.794 -9.034 1.00 53.81 87 LEU A CA 1
ATOM 655 C C . LEU A 1 87 ? 13.871 -31.334 -9.830 1.00 53.81 87 LEU A C 1
ATOM 657 O O . LEU A 1 87 ? 12.794 -31.491 -9.241 1.00 53.81 87 LEU A O 1
ATOM 661 N N . PRO A 1 88 ? 14.002 -31.560 -11.145 1.00 47.38 88 PRO A N 1
ATOM 662 C CA . PRO A 1 88 ? 12.953 -32.218 -11.898 1.00 47.38 88 PRO A CA 1
ATOM 663 C C . PRO A 1 88 ? 12.706 -33.571 -11.232 1.00 47.38 88 PRO A C 1
ATOM 665 O O . PRO A 1 88 ? 13.502 -34.498 -11.362 1.00 47.38 88 PRO A O 1
ATOM 668 N N . SER A 1 89 ? 11.633 -33.657 -10.449 1.00 50.38 89 SER A N 1
ATOM 669 C CA . SER A 1 89 ? 11.053 -34.922 -10.044 1.00 50.38 89 SER A CA 1
ATOM 670 C C . SER A 1 89 ? 10.738 -35.621 -11.359 1.00 50.38 89 SER A C 1
ATOM 672 O O . SER A 1 89 ? 10.001 -35.079 -12.181 1.00 50.38 89 SER A O 1
ATOM 674 N N . SER A 1 90 ? 11.367 -36.766 -11.603 1.00 58.50 90 SER A N 1
ATOM 675 C CA . SER A 1 90 ? 11.224 -37.546 -12.838 1.00 58.50 90 SER A CA 1
ATOM 676 C C . SER A 1 90 ? 9.808 -38.075 -13.066 1.00 58.50 90 SER A C 1
ATOM 678 O O . SER A 1 90 ? 9.530 -38.653 -14.114 1.00 58.50 90 SER A O 1
ATOM 680 N N . ASP A 1 91 ? 8.916 -37.864 -12.105 1.00 54.09 91 ASP A N 1
ATOM 681 C CA . ASP A 1 91 ? 7.554 -38.353 -12.140 1.00 54.09 91 ASP A CA 1
ATOM 682 C C . ASP A 1 91 ? 6.655 -37.231 -12.655 1.00 54.09 91 ASP A C 1
ATOM 684 O O . ASP A 1 91 ? 6.479 -36.199 -12.008 1.00 54.09 91 ASP A O 1
ATOM 688 N N . GLY A 1 92 ? 6.139 -37.422 -13.872 1.00 53.44 92 GLY A N 1
ATOM 689 C CA . GLY A 1 92 ? 5.350 -36.466 -14.653 1.00 53.44 92 GLY A CA 1
ATOM 690 C C . GLY A 1 92 ? 3.974 -36.108 -14.082 1.00 53.44 92 GLY A C 1
ATOM 691 O O . GLY A 1 92 ? 3.024 -35.929 -14.845 1.00 53.44 92 GLY A O 1
ATOM 692 N N . GLU A 1 93 ? 3.844 -35.975 -12.765 1.00 50.69 93 GLU A N 1
ATOM 693 C CA . GLU A 1 93 ? 2.681 -35.345 -12.162 1.00 50.69 93 GLU A CA 1
ATOM 694 C C . GLU A 1 93 ? 2.747 -33.835 -12.400 1.00 50.69 93 GLU A C 1
ATOM 696 O O . GLU A 1 93 ? 3.690 -33.140 -12.012 1.00 50.69 93 GLU A O 1
ATOM 701 N N . ARG A 1 94 ? 1.728 -33.330 -13.105 1.00 49.66 94 ARG A N 1
ATOM 702 C CA . ARG A 1 94 ? 1.494 -31.904 -13.343 1.00 49.66 94 ARG A CA 1
ATOM 703 C C . ARG A 1 94 ? 1.617 -31.163 -12.014 1.00 49.66 94 ARG A C 1
ATOM 705 O O . ARG A 1 94 ? 0.736 -31.286 -11.169 1.00 49.66 94 ARG A O 1
ATOM 712 N N . ARG A 1 95 ? 2.695 -30.394 -11.834 1.00 51.56 95 ARG A N 1
ATOM 713 C CA . ARG A 1 95 ? 2.831 -29.496 -10.687 1.00 51.56 95 ARG A CA 1
ATOM 714 C C . ARG A 1 95 ? 1.618 -28.583 -10.660 1.00 51.56 95 ARG A C 1
ATOM 716 O O . ARG A 1 95 ? 1.418 -27.798 -11.584 1.00 51.56 95 ARG A O 1
ATOM 723 N N . SER A 1 96 ? 0.818 -28.724 -9.611 1.00 53.91 96 SER A N 1
ATOM 724 C CA . SER A 1 96 ? -0.224 -27.772 -9.267 1.00 53.91 96 SER A CA 1
ATOM 725 C C . SER A 1 96 ? 0.427 -26.401 -9.166 1.00 53.91 96 SER A C 1
ATOM 727 O O . SER A 1 96 ? 1.289 -26.172 -8.323 1.00 53.91 96 SER A O 1
ATOM 729 N N . ASP A 1 97 ? 0.055 -25.537 -10.097 1.00 57.44 97 ASP A N 1
ATOM 730 C CA . ASP A 1 97 ? 0.479 -24.154 -10.227 1.00 57.44 97 ASP A CA 1
ATOM 731 C C . ASP A 1 97 ? 0.071 -23.391 -8.949 1.00 57.44 97 ASP A C 1
ATOM 733 O O . ASP A 1 97 ? -1.070 -22.947 -8.797 1.00 57.44 97 ASP A O 1
ATOM 737 N N . SER A 1 98 ? 0.973 -23.372 -7.961 1.00 61.88 98 SER A N 1
ATOM 738 C CA . SER A 1 98 ? 0.691 -23.119 -6.539 1.00 61.88 98 SER A CA 1
ATOM 739 C C . SER A 1 98 ? 0.576 -21.637 -6.190 1.00 61.88 98 SER A C 1
ATOM 741 O O . SER A 1 98 ? 1.037 -21.214 -5.134 1.00 61.88 98 SER A O 1
ATOM 743 N N . GLY A 1 99 ? 0.013 -20.833 -7.089 1.00 68.69 99 GLY A N 1
ATOM 744 C CA . GLY A 1 99 ? -0.215 -19.420 -6.824 1.00 68.69 99 GLY A CA 1
ATOM 745 C C . GLY A 1 99 ? -1.211 -19.198 -5.686 1.00 68.69 99 GLY A C 1
ATOM 746 O O . GLY A 1 99 ? -2.191 -19.937 -5.557 1.00 68.69 99 GLY A O 1
ATOM 747 N N . THR A 1 100 ? -0.983 -18.157 -4.886 1.00 76.56 100 THR A N 1
ATOM 748 C CA . THR A 1 100 ? -1.945 -17.730 -3.870 1.00 76.56 100 THR A CA 1
ATOM 749 C C . THR A 1 100 ? -3.118 -17.036 -4.551 1.00 76.56 100 THR A C 1
ATOM 751 O O . THR A 1 100 ? -2.942 -16.101 -5.333 1.00 76.56 100 THR A O 1
ATOM 754 N N . TYR A 1 101 ? -4.331 -17.501 -4.260 1.00 80.62 101 TYR A N 1
ATOM 755 C CA . TYR A 1 101 ? -5.561 -16.907 -4.766 1.00 80.62 101 TYR A CA 1
ATOM 756 C C . TYR A 1 101 ? -6.228 -16.059 -3.682 1.00 80.62 101 TYR A C 1
ATOM 758 O O . TYR A 1 101 ? -6.576 -16.570 -2.620 1.00 80.62 101 TYR A O 1
ATOM 766 N N . LEU A 1 102 ? -6.423 -14.772 -3.964 1.00 81.75 102 LEU A N 1
ATOM 767 C CA . LEU A 1 102 ? -7.117 -13.824 -3.099 1.00 81.75 102 LEU A CA 1
ATOM 768 C C . LEU A 1 102 ? -8.468 -13.506 -3.712 1.00 81.75 102 LEU A C 1
ATOM 770 O O . LEU A 1 102 ? -8.537 -12.887 -4.774 1.00 81.75 102 LEU A O 1
ATOM 774 N N . ASN A 1 103 ? -9.544 -13.916 -3.053 1.00 78.94 103 ASN A N 1
ATOM 775 C CA . ASN A 1 103 ? -10.887 -13.641 -3.526 1.00 78.94 103 ASN A CA 1
ATOM 776 C C . ASN A 1 103 ? -11.363 -12.282 -2.969 1.00 78.94 103 ASN A C 1
ATOM 778 O O . ASN A 1 103 ? -10.837 -11.734 -2.006 1.00 78.94 103 ASN A O 1
ATOM 782 N N . ARG A 1 104 ? -12.309 -11.649 -3.653 1.00 76.81 104 ARG A N 1
ATOM 783 C CA . ARG A 1 104 ? -12.980 -10.434 -3.183 1.00 76.81 104 ARG A CA 1
ATOM 784 C C . ARG A 1 104 ? -14.192 -10.777 -2.319 1.00 76.81 104 ARG A C 1
ATOM 786 O O . ARG A 1 104 ? -14.582 -9.983 -1.472 1.00 76.81 104 ARG A O 1
ATOM 793 N N . ALA A 1 105 ? -14.821 -11.924 -2.569 1.00 75.75 105 ALA A N 1
ATOM 794 C CA . ALA A 1 105 ? -16.029 -12.371 -1.884 1.00 75.75 105 ALA A CA 1
ATOM 795 C C . ALA A 1 105 ? -15.777 -12.792 -0.429 1.00 75.75 105 ALA A C 1
ATOM 797 O O . ALA A 1 105 ? -16.696 -12.722 0.380 1.00 75.75 105 ALA A O 1
ATOM 798 N N . ASP A 1 106 ? -14.553 -13.207 -0.108 1.00 77.44 106 ASP A N 1
ATOM 799 C CA . ASP A 1 106 ? -14.082 -13.526 1.246 1.00 77.44 106 ASP A CA 1
ATOM 800 C C . ASP A 1 106 ? -13.301 -12.362 1.877 1.00 77.44 106 ASP A C 1
ATOM 802 O O . ASP A 1 106 ? -12.592 -12.540 2.864 1.00 77.44 106 ASP A O 1
ATOM 806 N N . ASP A 1 107 ? -13.408 -11.170 1.283 1.00 80.38 107 ASP A N 1
ATOM 807 C CA . ASP A 1 107 ? -12.642 -9.989 1.656 1.00 80.38 107 ASP A CA 1
ATOM 808 C C . ASP A 1 107 ? -11.116 -10.191 1.622 1.00 80.38 107 ASP A C 1
ATOM 810 O O . ASP A 1 107 ? -10.388 -9.434 2.260 1.00 80.38 107 ASP A O 1
ATOM 814 N N . GLY A 1 108 ? -10.615 -11.159 0.845 1.00 81.75 108 GLY A N 1
ATOM 815 C CA . GLY A 1 108 ? -9.221 -11.604 0.809 1.00 81.75 108 GLY A CA 1
ATOM 816 C C . GLY A 1 108 ? -8.180 -10.549 0.424 1.00 81.75 108 GLY A C 1
ATOM 817 O O . GLY A 1 108 ? -6.986 -10.786 0.620 1.00 81.75 108 GLY A O 1
ATOM 818 N N . PHE A 1 109 ? -8.579 -9.365 -0.056 1.00 86.19 109 PHE A N 1
ATOM 819 C CA . PHE A 1 109 ? -7.685 -8.216 -0.257 1.00 86.19 109 PHE A CA 1
ATOM 820 C C . PHE A 1 109 ? -8.402 -6.855 -0.257 1.00 86.19 109 PHE A C 1
ATOM 822 O O . PHE A 1 109 ? -9.572 -6.732 -0.607 1.00 86.19 109 PHE A O 1
ATOM 829 N N . VAL A 1 110 ? -7.657 -5.798 0.078 1.00 88.00 110 VAL A N 1
ATOM 830 C CA . VAL A 1 110 ? -8.059 -4.386 -0.032 1.00 88.00 110 VAL A CA 1
ATOM 831 C C . VAL A 1 110 ? -7.168 -3.715 -1.074 1.00 88.00 110 VAL A C 1
ATOM 833 O O . VAL A 1 110 ? -5.950 -3.751 -0.924 1.00 88.00 110 VAL A O 1
ATOM 836 N N . TYR A 1 111 ? -7.737 -3.083 -2.104 1.00 90.12 111 TYR A N 1
ATOM 837 C CA . TYR A 1 111 ? -6.973 -2.447 -3.187 1.00 90.12 111 TYR A CA 1
ATOM 838 C C . TYR A 1 111 ? -7.187 -0.935 -3.276 1.00 90.12 111 TYR A C 1
ATOM 840 O O . TYR A 1 111 ? -8.176 -0.415 -2.769 1.00 90.12 111 TYR A O 1
ATOM 848 N N . PHE A 1 112 ? -6.274 -0.237 -3.953 1.00 89.94 112 PHE A N 1
ATOM 849 C CA . PHE A 1 112 ? -6.285 1.216 -4.119 1.00 89.94 112 PHE A CA 1
ATOM 850 C C . PHE A 1 112 ? -6.176 1.635 -5.591 1.00 89.94 112 PHE A C 1
ATOM 852 O O . PHE A 1 112 ? -5.686 0.880 -6.430 1.00 89.94 112 PHE A O 1
ATOM 859 N N . ASP A 1 113 ? -6.575 2.878 -5.895 1.00 87.38 113 ASP A N 1
ATOM 860 C CA . ASP A 1 113 ? -6.567 3.438 -7.261 1.00 87.38 113 ASP A CA 1
ATOM 861 C C . ASP A 1 113 ? -5.165 3.437 -7.901 1.00 87.38 113 ASP A C 1
ATOM 863 O O . ASP A 1 113 ? -5.029 3.460 -9.116 1.00 87.38 113 ASP A O 1
ATOM 867 N N . CYS A 1 114 ? -4.095 3.392 -7.109 1.00 86.62 114 CYS A N 1
ATOM 868 C CA . CYS A 1 114 ? -2.731 3.350 -7.632 1.00 86.62 114 CYS A CA 1
ATOM 869 C C . CYS A 1 114 ? -2.243 1.943 -8.022 1.00 86.62 114 CYS A C 1
ATOM 871 O O . CYS A 1 114 ? -1.106 1.810 -8.466 1.00 86.62 114 CYS A O 1
ATOM 873 N N . GLY A 1 115 ? -3.066 0.902 -7.852 1.00 87.62 115 GLY A N 1
ATOM 874 C CA . GLY A 1 115 ? -2.684 -0.496 -8.084 1.00 87.62 115 GLY A CA 1
ATOM 875 C C . GLY A 1 115 ? -2.069 -1.197 -6.872 1.00 87.62 115 GLY A C 1
ATOM 876 O O . GLY A 1 115 ? -1.847 -2.403 -6.920 1.00 87.62 115 GLY A O 1
ATOM 877 N N . SER A 1 116 ? -1.812 -0.471 -5.782 1.00 90.06 116 SER A N 1
ATOM 878 C CA . SER A 1 116 ? -1.399 -1.073 -4.514 1.00 90.06 116 SER A CA 1
ATOM 879 C C . SER A 1 116 ? -2.546 -1.877 -3.899 1.00 90.06 116 SER A C 1
ATOM 881 O O . SER A 1 116 ? -3.719 -1.530 -4.068 1.00 90.06 116 SER A O 1
ATOM 883 N N . TYR A 1 117 ? -2.219 -2.914 -3.135 1.00 89.75 117 TYR A N 1
ATOM 884 C CA . TYR A 1 117 ? -3.190 -3.666 -2.341 1.00 89.75 117 TYR A CA 1
ATOM 885 C C . TYR A 1 117 ? -2.537 -4.270 -1.104 1.00 89.75 117 TYR A C 1
ATOM 887 O O . TYR A 1 117 ? -1.323 -4.419 -1.014 1.00 89.75 117 TYR A O 1
ATOM 895 N N . SER A 1 118 ? -3.362 -4.638 -0.137 1.00 86.75 118 SER A N 1
ATOM 896 C CA . SER A 1 118 ? -2.970 -5.471 0.991 1.00 86.75 118 SER A CA 1
ATOM 897 C C . SER A 1 118 ? -3.849 -6.704 1.017 1.00 86.75 118 SER A C 1
ATOM 899 O O . SER A 1 118 ? -5.033 -6.611 0.687 1.00 86.75 118 SER A O 1
ATOM 901 N N . ARG A 1 119 ? -3.298 -7.849 1.427 1.00 83.44 119 ARG A N 1
ATOM 902 C CA . ARG A 1 119 ? -4.135 -9.010 1.734 1.00 83.44 119 ARG A CA 1
ATOM 903 C C . ARG A 1 119 ? -5.101 -8.650 2.868 1.00 83.44 119 ARG A C 1
ATOM 905 O O . ARG A 1 119 ? -4.755 -7.877 3.761 1.00 83.44 119 ARG A O 1
ATOM 912 N N . GLY A 1 120 ? -6.317 -9.174 2.766 1.00 70.00 120 GLY A N 1
ATOM 913 C CA . GLY A 1 120 ? -7.503 -8.851 3.556 1.00 70.00 120 GLY A CA 1
ATOM 914 C C . GLY A 1 120 ? -7.365 -9.155 5.044 1.00 70.00 120 GLY A C 1
ATOM 915 O O . GLY A 1 120 ? -6.248 -9.392 5.515 1.00 70.00 120 GLY A O 1
ATOM 916 N N . PRO A 1 121 ? -8.466 -9.156 5.819 1.00 61.47 121 PRO A N 1
ATOM 917 C CA . PRO A 1 121 ? -8.454 -9.496 7.237 1.00 61.47 121 PRO A CA 1
ATOM 918 C C . PRO A 1 121 ? -8.215 -11.004 7.417 1.00 61.47 121 PRO A C 1
ATOM 920 O O . PRO A 1 121 ? -9.053 -11.732 7.930 1.00 61.47 121 PRO A O 1
ATOM 923 N N . VAL A 1 122 ? -7.059 -11.490 6.978 1.00 55.03 122 VAL A N 1
ATOM 924 C CA . VAL A 1 122 ? -6.531 -12.773 7.401 1.00 55.03 122 VAL A CA 1
ATOM 925 C C . VAL A 1 122 ? -6.251 -12.586 8.883 1.00 55.03 122 VAL A C 1
ATOM 927 O O . VAL A 1 122 ? -5.410 -11.756 9.248 1.00 55.03 122 VAL A O 1
ATOM 930 N N . GLU A 1 123 ? -7.002 -13.281 9.741 1.00 56.25 123 GLU A N 1
ATOM 931 C CA . GLU A 1 123 ? -6.588 -13.477 11.128 1.00 56.25 123 GLU A CA 1
ATOM 932 C C . GLU A 1 123 ? -5.113 -13.847 11.083 1.00 56.25 123 GLU A C 1
ATOM 934 O O . GLU A 1 123 ? -4.744 -14.857 10.481 1.00 56.25 123 GLU A O 1
ATOM 939 N N . MET A 1 124 ? -4.253 -12.990 11.635 1.00 51.31 124 MET A N 1
ATOM 940 C CA . MET A 1 124 ? -2.828 -13.262 11.629 1.00 51.31 124 MET A CA 1
ATOM 941 C C . MET A 1 124 ? -2.576 -14.460 12.536 1.00 51.31 124 MET A C 1
ATOM 943 O O . MET A 1 124 ? -2.295 -14.312 13.727 1.00 51.31 124 MET A O 1
ATOM 947 N N . ARG A 1 125 ? -2.640 -15.659 11.959 1.00 55.44 125 ARG A N 1
ATOM 948 C CA . ARG A 1 125 ? -1.985 -16.824 12.526 1.00 55.44 125 ARG A CA 1
ATOM 949 C C . ARG A 1 125 ? -0.503 -16.480 12.565 1.00 55.44 125 ARG A C 1
ATOM 951 O O . ARG A 1 125 ? 0.053 -15.940 11.605 1.00 55.44 125 ARG A O 1
ATOM 958 N N . ILE A 1 126 ? 0.088 -16.638 13.745 1.00 52.91 126 ILE A N 1
ATOM 959 C CA . ILE A 1 126 ? 1.490 -16.282 13.996 1.00 52.91 126 ILE A CA 1
ATOM 960 C C . ILE A 1 126 ? 2.420 -17.157 13.137 1.00 52.91 126 ILE A C 1
ATOM 962 O O . ILE A 1 126 ? 3.517 -16.720 12.812 1.00 52.91 126 ILE A O 1
ATOM 966 N N . ASP A 1 127 ? 1.929 -18.315 12.688 1.00 54.78 127 ASP A N 1
ATOM 967 C CA . ASP A 1 127 ? 2.753 -19.396 12.147 1.00 54.78 127 ASP A CA 1
ATOM 968 C C . ASP A 1 127 ? 2.671 -19.564 10.616 1.00 54.78 127 ASP A C 1
ATOM 970 O O . ASP A 1 127 ? 3.266 -20.494 10.080 1.00 54.78 127 ASP A O 1
ATOM 974 N N . GLU A 1 128 ? 1.946 -18.702 9.889 1.00 53.66 128 GLU A N 1
ATOM 975 C CA . GLU A 1 128 ? 1.810 -18.813 8.425 1.00 53.66 128 GLU A CA 1
ATOM 976 C C . GLU A 1 128 ? 2.629 -17.725 7.691 1.00 53.66 128 GLU A C 1
ATOM 978 O O . GLU A 1 128 ? 2.405 -16.518 7.852 1.00 53.66 128 GLU A O 1
ATOM 983 N N . GLU A 1 129 ? 3.593 -18.175 6.876 1.00 50.22 129 GLU A N 1
ATOM 984 C CA . GLU A 1 129 ? 4.415 -17.382 5.948 1.00 50.22 129 GLU A CA 1
ATOM 985 C C . GLU A 1 129 ? 3.561 -16.927 4.754 1.00 50.22 129 GLU A C 1
ATOM 987 O O . GLU A 1 129 ? 3.306 -17.687 3.822 1.00 50.22 129 GLU A O 1
ATOM 992 N N . VAL A 1 130 ? 3.041 -15.701 4.804 1.00 53.53 130 VAL A N 1
ATOM 993 C CA . VAL A 1 130 ? 2.076 -15.194 3.820 1.00 53.53 130 VAL A CA 1
ATOM 994 C C . VAL A 1 130 ? 2.493 -13.789 3.388 1.00 53.53 130 VAL A C 1
ATOM 996 O O . VAL A 1 130 ? 2.722 -12.927 4.237 1.00 53.53 130 VAL A O 1
ATOM 999 N N . GLU A 1 131 ? 2.549 -13.533 2.077 1.00 58.94 131 GLU A N 1
ATOM 1000 C CA . GLU A 1 131 ? 2.756 -12.185 1.523 1.00 58.94 131 GLU A CA 1
ATOM 1001 C C . GLU A 1 131 ? 1.722 -11.197 2.094 1.00 58.94 131 GLU A C 1
ATOM 1003 O O . GLU A 1 131 ? 0.541 -11.512 2.229 1.00 58.94 131 GLU A O 1
ATOM 1008 N N . VAL A 1 132 ? 2.151 -9.995 2.479 1.00 67.06 132 VAL A N 1
ATOM 1009 C CA . VAL A 1 132 ? 1.347 -9.077 3.315 1.00 67.06 132 VAL A CA 1
ATOM 1010 C C . VAL A 1 132 ? 0.661 -7.988 2.479 1.00 67.06 132 VAL A C 1
ATOM 1012 O O . VAL A 1 132 ? -0.392 -7.453 2.861 1.00 67.06 132 VAL A O 1
ATOM 1015 N N . GLY A 1 133 ? 1.224 -7.678 1.309 1.00 77.38 133 GLY A N 1
ATOM 1016 C CA . GLY A 1 133 ? 0.700 -6.685 0.381 1.00 77.38 133 GLY A CA 1
ATOM 1017 C C . GLY A 1 133 ? 1.714 -6.235 -0.665 1.00 77.38 133 GLY A C 1
ATOM 1018 O O . GLY A 1 133 ? 2.848 -6.710 -0.723 1.00 77.38 133 GLY A O 1
ATOM 1019 N N . CYS A 1 134 ? 1.282 -5.286 -1.486 1.00 84.94 134 CYS A N 1
ATOM 1020 C CA . CYS A 1 134 ? 2.039 -4.742 -2.594 1.00 84.94 134 CYS A CA 1
ATOM 1021 C C . CYS A 1 134 ? 1.843 -3.226 -2.711 1.00 84.94 134 CYS A C 1
ATOM 1023 O O . CYS A 1 134 ? 0.729 -2.708 -2.591 1.00 84.94 134 CYS A O 1
ATOM 1025 N N . VAL A 1 135 ? 2.935 -2.521 -2.995 1.00 86.81 135 VAL A N 1
ATOM 1026 C CA . VAL A 1 135 ? 2.946 -1.096 -3.324 1.00 86.81 135 VAL A CA 1
ATOM 1027 C C . VAL A 1 135 ? 3.276 -0.929 -4.804 1.00 86.81 135 VAL A C 1
ATOM 1029 O O . VAL A 1 135 ? 4.365 -1.306 -5.227 1.00 86.81 135 VAL A O 1
ATOM 1032 N N . ALA A 1 136 ? 2.362 -0.351 -5.584 1.00 86.00 136 ALA A N 1
ATOM 1033 C CA . ALA A 1 136 ? 2.545 -0.102 -7.014 1.00 86.00 136 ALA A CA 1
ATOM 1034 C C . ALA A 1 136 ? 2.817 1.382 -7.295 1.00 86.00 136 ALA A C 1
ATOM 1036 O O . ALA A 1 136 ? 2.192 2.260 -6.697 1.00 86.00 136 ALA A O 1
ATOM 1037 N N . PHE A 1 137 ? 3.723 1.669 -8.225 1.00 84.81 137 PHE A N 1
ATOM 1038 C CA . PHE A 1 137 ? 4.140 3.017 -8.620 1.00 84.81 137 PHE A CA 1
ATOM 1039 C C . PHE A 1 137 ? 3.543 3.413 -9.972 1.00 84.81 137 PHE A C 1
ATOM 1041 O O . PHE A 1 137 ? 3.289 2.564 -10.829 1.00 84.81 137 PHE A O 1
ATOM 1048 N N . GLY A 1 138 ? 3.308 4.715 -10.153 1.00 77.81 138 GLY A N 1
ATOM 1049 C CA . GLY A 1 138 ? 2.765 5.265 -11.401 1.00 77.81 138 GLY A CA 1
ATOM 1050 C C . GLY A 1 138 ? 3.795 5.383 -12.530 1.00 77.81 138 GLY A C 1
ATOM 1051 O O . GLY A 1 138 ? 3.451 5.818 -13.623 1.00 77.81 138 GLY A O 1
ATOM 1052 N N . THR A 1 139 ? 5.052 5.021 -12.271 1.00 77.75 139 THR A N 1
ATOM 1053 C CA . THR A 1 139 ? 6.174 5.144 -13.208 1.00 77.75 139 THR A CA 1
ATOM 1054 C C . THR A 1 139 ? 6.008 4.261 -14.439 1.00 77.75 139 THR A C 1
ATOM 1056 O O . THR A 1 139 ? 5.312 3.247 -14.402 1.00 77.75 139 THR A O 1
ATOM 1059 N N . MET A 1 140 ? 6.684 4.622 -15.529 1.00 73.25 140 MET A N 1
ATOM 1060 C CA . MET A 1 140 ? 6.799 3.785 -16.725 1.00 73.25 140 MET A CA 1
ATOM 1061 C C . MET A 1 140 ? 8.276 3.442 -16.949 1.00 73.25 140 MET A C 1
ATOM 1063 O O . MET A 1 140 ? 9.022 4.380 -17.203 1.00 73.25 140 MET A O 1
ATOM 1067 N N . PRO A 1 141 ? 8.690 2.157 -16.869 1.00 77.06 141 PRO A N 1
ATOM 1068 C CA . PRO A 1 141 ? 7.840 0.974 -16.688 1.00 77.06 141 PRO A CA 1
ATOM 1069 C C . PRO A 1 141 ? 7.170 0.923 -15.303 1.00 77.06 141 PRO A C 1
ATOM 1071 O O . PRO A 1 141 ? 7.682 1.472 -14.323 1.00 77.06 141 PRO A O 1
ATOM 1074 N N . LYS A 1 142 ? 6.008 0.252 -15.240 1.00 86.38 142 LYS A N 1
ATOM 1075 C CA . LYS A 1 142 ? 5.254 0.076 -13.989 1.00 86.38 142 LYS A CA 1
ATOM 1076 C C . LYS A 1 142 ? 6.106 -0.741 -13.025 1.00 86.38 142 LYS A C 1
ATOM 1078 O O . LYS A 1 142 ? 6.591 -1.815 -13.377 1.00 86.38 142 LYS A O 1
ATOM 1083 N N . MET A 1 143 ? 6.276 -0.236 -11.812 1.00 85.44 143 MET A N 1
ATOM 1084 C CA . MET A 1 143 ? 7.040 -0.890 -10.757 1.00 85.44 143 MET A CA 1
ATOM 1085 C C . MET A 1 143 ? 6.109 -1.265 -9.613 1.00 85.44 143 MET A C 1
ATOM 1087 O O . MET A 1 143 ? 5.190 -0.514 -9.280 1.00 85.44 143 MET A O 1
ATOM 1091 N N . ARG A 1 144 ? 6.358 -2.413 -8.989 1.00 86.94 144 ARG A N 1
ATOM 1092 C CA . ARG A 1 144 ? 5.694 -2.800 -7.753 1.00 86.94 144 ARG A CA 1
ATOM 1093 C C . ARG A 1 144 ? 6.680 -3.409 -6.769 1.00 86.94 144 ARG A C 1
ATOM 1095 O O . ARG A 1 144 ? 7.638 -4.062 -7.170 1.00 86.94 144 ARG A O 1
ATOM 1102 N N . VAL A 1 145 ? 6.430 -3.203 -5.486 1.00 82.81 145 VAL A N 1
ATOM 1103 C CA . VAL A 1 145 ? 7.194 -3.808 -4.396 1.00 82.81 145 VAL A CA 1
ATOM 1104 C C . VAL A 1 145 ? 6.272 -4.744 -3.640 1.00 82.81 145 VAL A C 1
ATOM 1106 O O . VAL A 1 145 ? 5.222 -4.316 -3.160 1.00 82.81 145 VAL A O 1
ATOM 1109 N N . VAL A 1 146 ? 6.640 -6.020 -3.594 1.00 82.62 146 VAL A N 1
ATOM 1110 C CA . VAL A 1 146 ? 5.905 -7.097 -2.923 1.00 82.62 146 VAL A CA 1
ATOM 1111 C C . VAL A 1 146 ? 6.564 -7.363 -1.576 1.00 82.62 146 VAL A C 1
ATOM 1113 O O . VAL A 1 146 ? 7.791 -7.409 -1.495 1.00 82.62 146 VAL A O 1
ATOM 1116 N N . PHE A 1 147 ? 5.762 -7.519 -0.526 1.00 76.25 147 PHE A N 1
ATOM 1117 C CA . PHE A 1 147 ? 6.238 -7.735 0.840 1.00 76.25 147 PHE A CA 1
ATOM 1118 C C . PHE A 1 147 ? 5.871 -9.135 1.320 1.00 76.25 147 PHE A C 1
ATOM 1120 O O . PHE A 1 147 ? 4.692 -9.492 1.327 1.00 76.25 147 PHE A O 1
ATOM 1127 N N . ASP A 1 148 ? 6.869 -9.888 1.781 1.00 71.19 148 ASP A N 1
ATOM 1128 C CA . ASP A 1 148 ? 6.695 -11.215 2.371 1.00 71.19 148 ASP A CA 1
ATOM 1129 C C . ASP A 1 148 ? 6.935 -11.171 3.889 1.00 71.19 148 ASP A C 1
ATOM 1131 O O . ASP A 1 148 ? 7.885 -10.552 4.382 1.00 71.19 148 ASP A O 1
ATOM 1135 N N . ARG A 1 149 ? 6.044 -11.827 4.639 1.00 59.12 149 ARG A N 1
ATOM 1136 C CA . ARG A 1 149 ? 6.100 -11.943 6.096 1.00 59.12 149 ARG A CA 1
ATOM 1137 C C . ARG A 1 149 ? 7.214 -12.871 6.570 1.00 59.12 149 ARG A C 1
ATOM 1139 O O . ARG A 1 149 ? 7.670 -12.682 7.694 1.00 59.12 149 ARG A O 1
ATOM 1146 N N . SER A 1 150 ? 7.661 -13.823 5.745 1.00 56.66 150 SER A N 1
ATOM 1147 C CA . SER A 1 150 ? 8.597 -14.880 6.158 1.00 56.66 150 SER A CA 1
ATOM 1148 C C . SER A 1 150 ? 9.955 -14.367 6.676 1.00 56.66 150 SER A C 1
ATOM 1150 O O . SER A 1 150 ? 10.640 -15.088 7.394 1.00 56.66 150 SER A O 1
ATOM 1152 N N . SER A 1 151 ? 10.365 -13.119 6.386 1.00 50.94 151 SER A N 1
ATOM 1153 C CA . SER A 1 151 ? 11.686 -12.623 6.829 1.00 50.94 151 SER A CA 1
ATOM 1154 C C . SER A 1 151 ? 11.893 -11.097 6.822 1.00 50.94 151 SER A C 1
ATOM 1156 O O . SER A 1 151 ? 13.011 -10.626 6.605 1.00 50.94 151 SER A O 1
ATOM 1158 N N . ALA A 1 152 ? 10.840 -10.292 7.022 1.00 61.03 152 ALA A N 1
ATOM 1159 C CA . ALA A 1 152 ? 10.903 -8.834 6.807 1.00 61.03 152 ALA A CA 1
ATOM 1160 C C . ALA A 1 152 ? 11.462 -8.466 5.409 1.00 61.03 152 ALA A C 1
ATOM 1162 O O . ALA A 1 152 ? 12.133 -7.448 5.219 1.00 61.03 152 ALA A O 1
ATOM 1163 N N . SER A 1 153 ? 11.219 -9.334 4.427 1.00 67.31 153 SER A N 1
ATOM 1164 C CA . SER A 1 153 ? 11.767 -9.232 3.083 1.00 67.31 153 SER A CA 1
ATOM 1165 C C . SER A 1 153 ? 10.782 -8.578 2.131 1.00 67.31 153 SER A C 1
ATOM 1167 O O . SER A 1 153 ? 9.567 -8.745 2.234 1.00 67.31 153 SER A O 1
ATOM 1169 N N . TRP A 1 154 ? 11.323 -7.882 1.144 1.00 75.62 154 TRP A N 1
ATOM 1170 C CA . TRP A 1 154 ? 10.561 -7.341 0.034 1.00 75.62 154 TRP A CA 1
ATOM 1171 C C . TRP A 1 154 ? 11.270 -7.644 -1.279 1.00 75.62 154 TRP A C 1
ATOM 1173 O O . TRP A 1 154 ? 12.473 -7.909 -1.308 1.00 75.62 154 TRP A O 1
ATOM 1183 N N . GLN A 1 155 ? 10.509 -7.608 -2.366 1.00 76.19 155 GLN A N 1
ATOM 1184 C CA . GLN A 1 155 ? 11.001 -7.823 -3.719 1.00 76.19 155 GLN A CA 1
ATOM 1185 C C . GLN A 1 155 ? 10.471 -6.724 -4.633 1.00 76.19 155 GLN A C 1
ATOM 1187 O O . GLN A 1 155 ? 9.286 -6.395 -4.596 1.00 76.19 155 GLN A O 1
ATOM 1192 N N . VAL A 1 156 ? 11.345 -6.165 -5.468 1.00 79.38 156 VAL A N 1
ATOM 1193 C CA . VAL A 1 156 ? 10.945 -5.250 -6.541 1.00 79.38 156 VAL A CA 1
ATOM 1194 C C . VAL A 1 156 ? 10.654 -6.064 -7.784 1.00 79.38 156 VAL A C 1
ATOM 1196 O O . VAL A 1 156 ? 11.447 -6.913 -8.198 1.00 79.38 156 VAL A O 1
ATOM 1199 N N . GLN A 1 157 ? 9.510 -5.776 -8.385 1.00 79.38 157 GLN A N 1
ATOM 1200 C CA . GLN A 1 157 ? 9.109 -6.338 -9.653 1.00 79.38 157 GLN A CA 1
ATOM 1201 C C . GLN A 1 157 ? 8.780 -5.210 -10.627 1.00 79.38 157 GLN A C 1
ATOM 1203 O O . GLN A 1 157 ? 8.066 -4.260 -10.296 1.00 79.38 157 GLN A O 1
ATOM 1208 N N . VAL A 1 158 ? 9.296 -5.326 -11.846 1.00 81.44 158 VAL A N 1
ATOM 1209 C CA . VAL A 1 158 ? 9.121 -4.335 -12.907 1.00 81.44 158 VAL A CA 1
ATOM 1210 C C . VAL A 1 158 ? 8.345 -4.974 -14.048 1.00 81.44 158 VAL A C 1
ATOM 1212 O O . VAL A 1 158 ? 8.690 -6.040 -14.563 1.00 81.44 158 VAL A O 1
ATOM 1215 N N . ARG A 1 159 ? 7.272 -4.311 -14.459 1.00 79.56 159 ARG A N 1
ATOM 1216 C CA . ARG A 1 159 ? 6.466 -4.696 -15.609 1.00 79.56 159 ARG A CA 1
ATOM 1217 C C . ARG A 1 159 ? 7.008 -3.990 -16.842 1.00 79.56 159 ARG A C 1
ATOM 1219 O O . ARG A 1 159 ? 6.657 -2.848 -17.136 1.00 79.56 159 ARG A O 1
ATOM 1226 N N . SER A 1 160 ? 7.881 -4.683 -17.567 1.00 64.88 160 SER A N 1
ATOM 1227 C CA . SER A 1 160 ? 8.395 -4.197 -18.846 1.00 64.88 160 SER A CA 1
ATOM 1228 C C . SER A 1 160 ? 7.388 -4.451 -19.970 1.00 64.88 160 SER A C 1
ATOM 1230 O O . SER A 1 160 ? 6.923 -5.574 -20.165 1.00 64.88 160 SER A O 1
ATOM 1232 N N . LEU A 1 161 ? 7.101 -3.416 -20.764 1.00 53.88 161 LEU A N 1
ATOM 1233 C CA . LEU A 1 161 ? 6.355 -3.531 -22.026 1.00 53.88 161 LEU A CA 1
ATOM 1234 C C . LEU A 1 161 ? 7.068 -4.443 -23.046 1.00 53.88 161 LEU A C 1
ATOM 1236 O O . LEU A 1 161 ? 6.419 -4.986 -23.939 1.00 53.88 161 LEU A O 1
ATOM 1240 N N . ALA A 1 162 ? 8.386 -4.638 -22.908 1.00 51.75 162 ALA A N 1
ATOM 1241 C CA . ALA A 1 162 ? 9.216 -5.359 -23.872 1.00 51.75 162 ALA A CA 1
ATOM 1242 C C . ALA A 1 162 ? 9.111 -6.895 -23.785 1.00 51.75 162 ALA A C 1
ATOM 1244 O O . ALA A 1 162 ? 9.580 -7.581 -24.693 1.00 51.75 162 ALA A O 1
ATOM 1245 N N . SER A 1 163 ? 8.435 -7.458 -22.771 1.00 44.88 163 SER A N 1
ATOM 1246 C CA . SER A 1 163 ? 8.314 -8.922 -22.612 1.00 44.88 163 SER A CA 1
ATOM 1247 C C . SER A 1 163 ? 7.513 -9.617 -23.729 1.00 44.88 163 SER A C 1
ATOM 1249 O O . SER A 1 163 ? 7.411 -10.843 -23.737 1.00 44.88 163 SER A O 1
ATOM 1251 N N . ARG A 1 164 ? 6.945 -8.865 -24.681 1.00 43.28 164 ARG A N 1
ATOM 1252 C CA . ARG A 1 164 ? 6.219 -9.413 -25.832 1.00 43.28 164 ARG A CA 1
ATOM 1253 C C . ARG A 1 164 ? 6.982 -9.403 -27.159 1.00 43.28 164 ARG A C 1
ATOM 1255 O O . ARG A 1 164 ? 6.440 -9.968 -28.103 1.00 43.28 164 ARG A O 1
ATOM 1262 N N . MET A 1 165 ? 8.169 -8.788 -27.287 1.00 38.56 165 MET A N 1
ATOM 1263 C CA . MET A 1 165 ? 8.671 -8.455 -28.639 1.00 38.56 165 MET A CA 1
ATOM 1264 C C . MET A 1 165 ? 10.149 -8.662 -29.006 1.00 38.56 165 MET A C 1
ATOM 1266 O O . MET A 1 165 ? 10.471 -8.375 -30.156 1.00 38.56 165 MET A O 1
ATOM 1270 N N . SER A 1 166 ? 11.050 -9.220 -28.193 1.00 40.88 166 SER A N 1
ATOM 1271 C CA . SER A 1 166 ? 12.390 -9.511 -28.747 1.00 40.88 166 SER A CA 1
ATOM 1272 C C . SER A 1 166 ? 13.098 -10.713 -28.145 1.00 40.88 166 SER A C 1
ATOM 1274 O O . SER A 1 166 ? 13.525 -10.701 -26.998 1.00 40.88 166 SER A O 1
ATOM 1276 N N . SER A 1 167 ? 13.315 -11.714 -28.998 1.00 45.28 167 SER A N 1
ATOM 1277 C CA . SER A 1 167 ? 14.229 -12.850 -28.840 1.00 45.28 167 SER A CA 1
ATOM 1278 C C . SER A 1 167 ? 15.715 -12.452 -28.925 1.00 45.28 167 SER A C 1
ATOM 1280 O O . SER A 1 167 ? 16.535 -13.237 -29.395 1.00 45.28 167 SER A O 1
ATOM 1282 N N . GLY A 1 168 ? 16.062 -11.217 -28.557 1.00 46.50 168 GLY A N 1
ATOM 1283 C CA . GLY A 1 168 ? 17.433 -10.708 -28.575 1.00 46.50 168 GLY A CA 1
ATOM 1284 C C . GLY A 1 168 ? 18.060 -10.853 -27.197 1.00 46.50 168 GLY A C 1
ATOM 1285 O O . GLY A 1 168 ? 17.401 -10.574 -26.201 1.00 46.50 168 GLY A O 1
ATOM 1286 N N . GLU A 1 169 ? 19.304 -11.320 -27.148 1.00 44.97 169 GLU A N 1
ATOM 1287 C CA . GLU A 1 169 ? 20.092 -11.540 -25.933 1.00 44.97 169 GLU A CA 1
ATOM 1288 C C . GLU A 1 169 ? 20.036 -10.337 -24.976 1.00 44.97 169 GLU A C 1
ATOM 1290 O O . GLU A 1 169 ? 20.698 -9.320 -25.175 1.00 44.97 169 GLU A O 1
ATOM 1295 N N . TYR A 1 170 ? 19.247 -10.462 -23.909 1.00 42.34 170 TYR A N 1
ATOM 1296 C CA . TYR A 1 170 ? 19.261 -9.515 -22.804 1.00 42.34 170 TYR A CA 1
ATOM 1297 C C . TYR A 1 170 ? 20.511 -9.769 -21.958 1.00 42.34 170 TYR A C 1
ATOM 1299 O O . TYR A 1 170 ? 20.665 -10.826 -21.340 1.00 42.34 170 TYR A O 1
ATOM 1307 N N . GLN A 1 171 ? 21.421 -8.794 -21.943 1.00 38.00 171 GLN A N 1
ATOM 1308 C CA . GLN A 1 171 ? 22.519 -8.759 -20.984 1.00 38.00 171 GLN A CA 1
ATOM 1309 C C . GLN A 1 171 ? 21.935 -8.673 -19.571 1.00 38.00 171 GLN A C 1
ATOM 1311 O O . GLN A 1 171 ? 21.194 -7.748 -19.241 1.00 38.00 171 GLN A O 1
ATOM 1316 N N . ASN A 1 172 ? 22.257 -9.673 -18.751 1.00 37.03 172 ASN A N 1
ATOM 1317 C CA . ASN A 1 172 ? 21.872 -9.729 -17.346 1.00 37.03 172 ASN A CA 1
ATOM 1318 C C . ASN A 1 172 ? 22.592 -8.603 -16.597 1.00 37.03 172 ASN A C 1
ATOM 1320 O O . ASN A 1 172 ? 23.804 -8.681 -16.394 1.00 37.03 172 ASN A O 1
ATOM 1324 N N . VAL A 1 173 ? 21.857 -7.571 -16.195 1.00 40.03 173 VAL A N 1
ATOM 1325 C CA . VAL A 1 173 ? 22.374 -6.512 -15.325 1.00 40.03 173 VAL A CA 1
ATOM 1326 C C . VAL A 1 173 ? 21.610 -6.566 -14.000 1.00 40.03 173 VAL A C 1
ATOM 1328 O O . VAL A 1 173 ? 20.379 -6.596 -14.019 1.00 40.03 173 VAL A O 1
ATOM 1331 N N . PRO A 1 174 ? 22.311 -6.629 -12.856 1.00 36.53 174 PRO A N 1
ATOM 1332 C CA . PRO A 1 174 ? 21.696 -6.729 -11.540 1.00 36.53 174 PRO A CA 1
ATOM 1333 C C . PRO A 1 174 ? 21.000 -5.441 -11.152 1.00 36.53 174 PRO A C 1
ATOM 1335 O O . PRO A 1 174 ? 21.602 -4.372 -11.159 1.00 36.53 174 PRO A O 1
ATOM 1338 N N . ILE A 1 175 ? 19.750 -5.569 -10.727 1.00 43.16 175 ILE A N 1
ATOM 1339 C CA . ILE A 1 175 ? 18.999 -4.492 -10.108 1.00 43.16 175 ILE A CA 1
ATOM 1340 C C . ILE A 1 175 ? 18.579 -5.021 -8.714 1.00 43.16 175 ILE A C 1
ATOM 1342 O O . ILE A 1 175 ? 17.527 -5.613 -8.520 1.00 43.16 175 ILE A O 1
ATOM 1346 N N . PHE A 1 176 ? 19.488 -4.810 -7.756 1.00 49.53 176 PHE A N 1
ATOM 1347 C CA . PHE A 1 176 ? 19.367 -4.866 -6.284 1.00 49.53 176 PHE A CA 1
ATOM 1348 C C . PHE A 1 176 ? 19.221 -6.222 -5.563 1.00 49.53 176 PHE A C 1
ATOM 1350 O O . PHE A 1 176 ? 18.179 -6.872 -5.580 1.00 49.53 176 PHE A O 1
ATOM 1357 N N . SER A 1 177 ? 20.253 -6.554 -4.775 1.00 37.62 177 SER A N 1
ATOM 1358 C CA . SER A 1 177 ? 20.220 -7.535 -3.685 1.00 37.62 177 SER A CA 1
ATOM 1359 C C . SER A 1 177 ? 20.346 -6.854 -2.311 1.00 37.62 177 SER A C 1
ATOM 1361 O O . SER A 1 177 ? 21.057 -5.863 -2.155 1.00 37.62 177 SER A O 1
ATOM 1363 N N . LYS A 1 178 ? 19.644 -7.445 -1.338 1.00 50.16 178 LYS A N 1
ATOM 1364 C CA . LYS A 1 178 ? 19.570 -7.188 0.115 1.00 50.16 178 LYS A CA 1
ATOM 1365 C C . LYS A 1 178 ? 20.900 -6.815 0.802 1.00 50.16 178 LYS A C 1
ATOM 1367 O O . LYS A 1 178 ? 21.938 -7.341 0.435 1.00 50.16 178 LYS A O 1
ATOM 1372 N N . ASN A 1 179 ? 20.782 -6.041 1.886 1.00 42.75 179 ASN A N 1
ATOM 1373 C CA . ASN A 1 179 ? 21.410 -6.240 3.210 1.00 42.75 179 ASN A CA 1
ATOM 1374 C C . ASN A 1 179 ? 20.409 -5.600 4.200 1.00 42.75 179 ASN A C 1
ATOM 1376 O O . ASN A 1 179 ? 20.121 -4.416 4.072 1.00 42.75 179 ASN A O 1
ATOM 1380 N N . GLU A 1 180 ? 19.634 -6.286 5.042 1.00 51.28 180 GLU A N 1
ATOM 1381 C CA . GLU A 1 180 ? 19.968 -7.104 6.226 1.00 51.28 180 GLU A CA 1
ATOM 1382 C C . GLU A 1 180 ? 20.860 -6.476 7.309 1.00 51.28 180 GLU A C 1
ATOM 1384 O O . GLU A 1 180 ? 20.994 -7.073 8.369 1.00 51.28 180 GLU A O 1
ATOM 1389 N N . ASP A 1 181 ? 21.290 -5.219 7.159 1.00 42.81 181 ASP A N 1
ATOM 1390 C CA . ASP A 1 181 ? 21.855 -4.459 8.282 1.00 42.81 181 ASP A CA 1
ATOM 1391 C C . ASP A 1 181 ? 20.904 -3.346 8.743 1.00 42.81 181 ASP A C 1
ATOM 1393 O O . ASP A 1 181 ? 20.884 -2.226 8.238 1.00 42.81 181 ASP A O 1
ATOM 1397 N N . GLY A 1 182 ? 20.088 -3.709 9.734 1.00 41.81 182 GLY A N 1
ATOM 1398 C CA . GLY A 1 182 ? 19.949 -2.922 10.957 1.00 41.81 182 GLY A CA 1
ATOM 1399 C C . GLY A 1 182 ? 19.255 -1.562 10.865 1.00 41.81 182 GLY A C 1
ATOM 1400 O O . GLY A 1 182 ? 19.901 -0.522 10.850 1.00 41.81 182 GLY A O 1
ATOM 1401 N N . GLY A 1 183 ? 17.928 -1.573 10.982 1.00 43.59 183 GLY A N 1
ATOM 1402 C CA . GLY A 1 183 ? 17.207 -0.736 11.957 1.00 43.59 183 GLY A CA 1
ATOM 1403 C C . GLY A 1 183 ? 17.057 0.777 11.728 1.00 43.59 183 GLY A C 1
ATOM 1404 O O . GLY A 1 183 ? 15.979 1.287 12.016 1.00 43.59 183 GLY A O 1
ATOM 1405 N N . ASP A 1 184 ? 18.044 1.498 11.186 1.00 48.22 184 ASP A N 1
ATOM 1406 C CA . ASP A 1 184 ? 18.116 2.965 11.350 1.00 48.22 184 ASP A CA 1
ATOM 1407 C C . ASP A 1 184 ? 18.076 3.795 10.056 1.00 48.22 184 ASP A C 1
ATOM 1409 O O . ASP A 1 184 ? 17.710 4.971 10.078 1.00 48.22 184 ASP A O 1
ATOM 1413 N N . THR A 1 185 ? 18.383 3.233 8.883 1.00 53.53 185 THR A N 1
ATOM 1414 C CA . THR A 1 185 ? 18.566 4.061 7.668 1.00 53.53 185 THR A CA 1
ATOM 1415 C C . THR A 1 185 ? 17.266 4.639 7.099 1.00 53.53 185 THR A C 1
ATOM 1417 O O . THR A 1 185 ? 17.293 5.580 6.311 1.00 53.53 185 THR A O 1
ATOM 1420 N N . LEU A 1 186 ? 16.110 4.108 7.497 1.00 55.19 186 LEU A N 1
ATOM 1421 C CA . LEU A 1 186 ? 14.802 4.590 7.041 1.00 55.19 186 LEU A CA 1
ATOM 1422 C C . LEU A 1 186 ? 14.290 5.788 7.848 1.00 55.19 186 LEU A C 1
ATOM 1424 O O . LEU A 1 186 ? 13.503 6.559 7.313 1.00 55.19 186 LEU A O 1
ATOM 1428 N N . MET A 1 187 ? 14.752 5.990 9.093 1.00 54.28 187 MET A N 1
ATOM 1429 C CA . MET A 1 187 ? 14.549 7.266 9.810 1.00 54.28 187 MET A CA 1
ATOM 1430 C C . MET A 1 187 ? 15.248 8.433 9.090 1.00 54.28 187 MET A C 1
ATOM 1432 O O . MET A 1 187 ? 14.927 9.589 9.337 1.00 54.28 187 MET A O 1
ATOM 1436 N N . ALA A 1 188 ? 16.182 8.140 8.177 1.00 60.66 188 ALA A N 1
ATOM 1437 C CA . ALA A 1 188 ? 16.867 9.140 7.366 1.00 60.66 188 ALA A CA 1
ATOM 1438 C C . ALA A 1 188 ? 16.150 9.481 6.047 1.00 60.66 188 ALA A C 1
ATOM 1440 O O . ALA A 1 188 ? 16.609 10.387 5.343 1.00 60.66 188 ALA A O 1
ATOM 1441 N N . LEU A 1 189 ? 15.073 8.771 5.677 1.00 76.25 189 LEU A N 1
ATOM 1442 C CA . LEU A 1 189 ? 14.241 9.199 4.556 1.00 76.25 189 LEU A CA 1
ATOM 1443 C C . LEU A 1 189 ? 13.349 10.335 5.054 1.00 76.25 189 LEU A C 1
ATOM 1445 O O . LEU A 1 189 ? 12.369 10.111 5.759 1.00 76.25 189 LEU A O 1
ATOM 1449 N N . ASN A 1 190 ? 13.710 11.559 4.683 1.00 87.75 190 ASN A N 1
ATOM 1450 C CA . ASN A 1 190 ? 12.879 12.735 4.900 1.00 87.75 190 ASN A CA 1
ATOM 1451 C C . ASN A 1 190 ? 11.660 12.629 3.973 1.00 87.75 190 ASN A C 1
ATOM 1453 O O . ASN A 1 190 ? 11.705 13.065 2.825 1.00 87.75 190 ASN A O 1
ATOM 1457 N N . ILE A 1 191 ? 10.608 11.955 4.437 1.00 89.38 191 ILE A N 1
ATOM 1458 C CA . ILE A 1 191 ? 9.378 11.740 3.672 1.00 89.38 191 ILE A CA 1
ATOM 1459 C C . ILE A 1 191 ? 8.383 12.838 4.027 1.00 89.38 191 ILE A C 1
ATOM 1461 O O . ILE A 1 191 ? 8.025 13.009 5.193 1.00 89.38 191 ILE A O 1
ATOM 1465 N N . LYS A 1 192 ? 7.870 13.517 3.003 1.00 90.88 192 LYS A N 1
ATOM 1466 C CA . LYS A 1 192 ? 6.696 14.381 3.117 1.00 90.88 192 LYS A CA 1
ATOM 1467 C C . LYS A 1 192 ? 5.474 13.646 2.603 1.00 90.88 192 LYS A C 1
ATOM 1469 O O . LYS A 1 192 ? 5.337 13.416 1.403 1.00 90.88 192 LYS A O 1
ATOM 1474 N N . TRP A 1 193 ? 4.593 13.260 3.519 1.00 90.75 193 TRP A N 1
ATOM 1475 C CA . TRP A 1 193 ? 3.305 12.667 3.175 1.00 90.75 193 TRP A CA 1
ATOM 1476 C C . TRP A 1 193 ? 2.362 13.747 2.652 1.00 90.75 193 TRP A C 1
ATOM 1478 O O . TRP A 1 193 ? 2.152 14.763 3.309 1.00 90.75 193 TRP A O 1
ATOM 1488 N N . GLY A 1 194 ? 1.804 13.528 1.464 1.00 89.69 194 GLY A N 1
ATOM 1489 C CA . GLY A 1 194 ? 0.877 14.464 0.833 1.00 89.69 194 GLY A CA 1
ATOM 1490 C C . GLY A 1 194 ? -0.577 14.015 0.888 1.00 89.69 194 GLY A C 1
ATOM 1491 O O . GLY A 1 194 ? -1.487 14.846 0.921 1.00 89.69 194 GLY A O 1
ATOM 1492 N N . LYS A 1 195 ? -0.822 12.702 0.917 1.00 90.88 195 LYS A N 1
ATOM 1493 C CA . LYS A 1 195 ? -2.168 12.140 0.789 1.00 90.88 195 LYS A CA 1
ATOM 1494 C C . LYS A 1 195 ? -2.319 10.835 1.550 1.00 90.88 195 LYS A C 1
ATOM 1496 O O . LYS A 1 195 ? -1.550 9.902 1.329 1.00 90.88 195 LYS A O 1
ATOM 1501 N N . ASP A 1 196 ? -3.393 10.746 2.328 1.00 92.31 196 ASP A N 1
ATOM 1502 C CA . ASP A 1 196 ? -3.818 9.513 2.980 1.00 92.31 196 ASP A CA 1
ATOM 1503 C C . ASP A 1 196 ? -5.175 9.067 2.418 1.00 92.31 196 ASP A C 1
ATOM 1505 O O . ASP A 1 196 ? -6.113 9.850 2.253 1.00 92.31 196 ASP A O 1
ATOM 1509 N N . THR A 1 197 ? -5.297 7.779 2.106 1.00 92.50 197 THR A N 1
ATOM 1510 C CA . THR A 1 197 ? -6.561 7.128 1.751 1.00 92.50 197 THR A CA 1
ATOM 1511 C C . THR A 1 197 ? -6.864 6.054 2.782 1.00 92.50 197 THR A C 1
ATOM 1513 O O . THR A 1 197 ? -6.169 5.045 2.857 1.00 92.50 197 THR A O 1
ATOM 1516 N N . VAL A 1 198 ? -7.916 6.264 3.565 1.00 92.06 198 VAL A N 1
ATOM 1517 C CA . VAL A 1 198 ? -8.332 5.388 4.662 1.00 92.06 198 VAL A CA 1
ATOM 1518 C C . VAL A 1 198 ? -9.483 4.503 4.204 1.00 92.06 198 VAL A C 1
ATOM 1520 O O . VAL A 1 198 ? -10.485 4.992 3.682 1.00 92.06 198 VAL A O 1
ATOM 1523 N N . CYS A 1 199 ? -9.353 3.204 4.452 1.00 91.88 199 CYS A N 1
ATOM 1524 C CA . CYS A 1 199 ? -10.391 2.195 4.302 1.00 91.88 199 CYS A CA 1
ATOM 1525 C C . CYS A 1 199 ? -10.685 1.592 5.677 1.00 91.88 199 CYS A C 1
ATOM 1527 O O . CYS A 1 199 ? -9.801 0.998 6.299 1.00 91.88 199 CYS A O 1
ATOM 1529 N N . ARG A 1 200 ? -11.908 1.774 6.184 1.00 90.81 200 ARG A N 1
ATOM 1530 C CA . ARG A 1 200 ? -12.290 1.299 7.524 1.00 90.81 200 ARG A CA 1
ATOM 1531 C C . ARG A 1 200 ? -13.771 1.003 7.646 1.00 90.81 200 ARG A C 1
ATOM 1533 O O . ARG A 1 200 ? -14.586 1.538 6.896 1.00 90.81 200 ARG A O 1
ATOM 1540 N N . MET A 1 201 ? -14.142 0.227 8.656 1.00 90.12 201 MET A N 1
ATOM 1541 C CA . MET A 1 201 ? -15.550 0.046 8.992 1.00 90.12 201 MET A CA 1
ATOM 1542 C C . MET A 1 201 ? -16.182 1.342 9.541 1.00 90.12 201 MET A C 1
ATOM 1544 O O . MET A 1 201 ? -15.500 2.152 10.176 1.00 90.12 201 MET A O 1
ATOM 1548 N N . PRO A 1 202 ? -17.498 1.560 9.331 1.00 86.25 202 PRO A N 1
ATOM 1549 C CA . PRO A 1 202 ? -18.231 2.692 9.898 1.00 86.25 202 PRO A CA 1
ATOM 1550 C C . PRO A 1 202 ? -18.138 2.798 11.423 1.00 86.25 202 PRO A C 1
ATOM 1552 O O . PRO A 1 202 ? -18.204 3.904 11.953 1.00 86.25 202 PRO A O 1
ATOM 1555 N N . SER A 1 203 ? -18.011 1.657 12.104 1.00 85.06 203 SER A N 1
ATOM 1556 C CA . SER A 1 203 ? -17.779 1.544 13.543 1.00 85.06 203 SER A CA 1
ATOM 1557 C C . SER A 1 203 ? -16.637 0.562 13.796 1.00 85.06 203 SER A C 1
ATOM 1559 O O . SER A 1 203 ? -16.519 -0.431 13.080 1.00 85.06 203 SER A O 1
ATOM 1561 N N . ALA A 1 204 ? -15.821 0.835 14.816 1.00 78.81 204 ALA A N 1
ATOM 1562 C CA . ALA A 1 204 ? -14.665 0.015 15.178 1.00 78.81 204 ALA A CA 1
ATOM 1563 C C . ALA A 1 204 ? -15.043 -1.389 15.680 1.00 78.81 204 ALA A C 1
ATOM 1565 O O . ALA A 1 204 ? -14.227 -2.296 15.588 1.00 78.81 204 ALA A O 1
ATOM 1566 N N . ASP A 1 205 ? -16.267 -1.572 16.183 1.00 81.44 205 ASP A N 1
ATOM 1567 C CA . ASP A 1 205 ? -16.752 -2.863 16.692 1.00 81.44 205 ASP A CA 1
ATOM 1568 C C . ASP A 1 205 ? -17.431 -3.724 15.614 1.00 81.44 205 ASP A C 1
ATOM 1570 O O . ASP A 1 205 ? -17.860 -4.845 15.889 1.00 81.44 205 ASP A O 1
ATOM 1574 N N . GLN A 1 206 ? -17.590 -3.206 14.391 1.00 84.12 206 GLN A N 1
ATOM 1575 C CA . GLN A 1 206 ? -18.171 -3.993 13.307 1.00 84.12 206 GLN A CA 1
ATOM 1576 C C . GLN A 1 206 ? -17.134 -4.969 12.747 1.00 84.12 206 GLN A C 1
ATOM 1578 O O . GLN A 1 206 ? -16.003 -4.554 12.490 1.00 84.12 206 GLN A O 1
ATOM 1583 N N . PRO A 1 207 ? -17.520 -6.230 12.480 1.00 83.69 207 PRO A N 1
ATOM 1584 C CA . PRO A 1 207 ? -16.644 -7.144 11.766 1.00 83.69 207 PRO A CA 1
ATOM 1585 C C . PRO A 1 207 ? -16.316 -6.573 10.385 1.00 83.69 207 PRO A C 1
ATOM 1587 O O . PRO A 1 207 ? -17.169 -5.950 9.740 1.00 83.69 207 PRO A O 1
ATOM 1590 N N . TRP A 1 208 ? -15.070 -6.769 9.957 1.00 83.44 208 TRP A N 1
ATOM 1591 C CA . TRP A 1 208 ? -14.589 -6.289 8.669 1.00 83.44 208 TRP A CA 1
ATOM 1592 C C . TRP A 1 208 ? -15.383 -6.924 7.527 1.00 83.44 208 TRP A C 1
ATOM 1594 O O . TRP A 1 208 ? -15.495 -8.143 7.463 1.00 83.44 208 TRP A O 1
ATOM 1604 N N . MET A 1 209 ? -15.925 -6.086 6.642 1.00 84.50 209 MET A N 1
ATOM 1605 C CA . MET A 1 209 ? -16.624 -6.494 5.422 1.00 84.50 209 MET A CA 1
ATOM 1606 C C . MET A 1 209 ? -16.375 -5.453 4.330 1.00 84.50 209 MET A C 1
ATOM 1608 O O . MET A 1 209 ? -16.839 -4.317 4.481 1.00 84.50 209 MET A O 1
ATOM 1612 N N . LEU A 1 210 ? -15.715 -5.797 3.214 1.00 81.44 210 LEU A N 1
ATOM 1613 C CA . LEU A 1 210 ? -15.352 -4.815 2.169 1.00 81.44 210 LEU A CA 1
ATOM 1614 C C . LEU A 1 210 ? -16.564 -4.083 1.596 1.00 81.44 210 LEU A C 1
ATOM 1616 O O . LEU A 1 210 ? -16.469 -2.925 1.207 1.00 81.44 210 LEU A O 1
ATOM 1620 N N . GLN A 1 211 ? -17.721 -4.736 1.556 1.00 83.50 211 GLN A N 1
ATOM 1621 C CA . GLN A 1 211 ? -18.965 -4.150 1.045 1.00 83.50 211 GLN A CA 1
ATOM 1622 C C . GLN A 1 211 ? -19.480 -2.998 1.922 1.00 83.50 211 GLN A C 1
ATOM 1624 O O . GLN A 1 211 ? -20.308 -2.204 1.483 1.00 83.50 211 GLN A O 1
ATOM 1629 N N . ARG A 1 212 ? -19.020 -2.923 3.176 1.00 86.50 212 ARG A N 1
ATOM 1630 C CA . ARG A 1 212 ? -19.476 -1.958 4.181 1.00 86.50 212 ARG A CA 1
ATOM 1631 C C . ARG A 1 212 ? -18.397 -0.966 4.592 1.00 86.50 212 ARG A C 1
ATOM 1633 O O . ARG A 1 212 ? -18.708 -0.043 5.348 1.00 86.50 212 ARG A O 1
ATOM 1640 N N . VAL A 1 213 ? -17.160 -1.137 4.122 1.00 89.00 213 VAL A N 1
ATOM 1641 C CA . VAL A 1 213 ? -16.078 -0.202 4.427 1.00 89.00 213 VAL A CA 1
ATOM 1642 C C . VAL A 1 213 ? -16.380 1.181 3.857 1.00 89.00 213 VAL A C 1
ATOM 1644 O O . VAL A 1 213 ? -16.952 1.347 2.779 1.00 89.00 213 VAL A O 1
ATOM 1647 N N . LYS A 1 214 ? -15.975 2.197 4.606 1.00 91.38 214 LYS A N 1
ATOM 1648 C CA . LYS A 1 214 ? -15.965 3.586 4.178 1.00 91.38 214 LYS A CA 1
ATOM 1649 C C . LYS A 1 214 ? -14.575 3.933 3.682 1.00 91.38 214 LYS A C 1
ATOM 1651 O O . LYS A 1 214 ? -13.580 3.641 4.346 1.00 91.38 214 LYS A O 1
ATOM 1656 N N . TRP A 1 215 ? -14.553 4.613 2.547 1.00 91.75 215 TRP A N 1
ATOM 1657 C CA . TRP A 1 215 ? -13.358 5.209 1.985 1.00 91.75 215 TRP A CA 1
ATOM 1658 C C . TRP A 1 215 ? -13.347 6.686 2.328 1.00 91.75 215 TRP A C 1
ATOM 1660 O O . TRP A 1 215 ? -14.348 7.385 2.157 1.00 91.75 215 TRP A O 1
ATOM 1670 N N . GLN A 1 216 ? -12.224 7.157 2.843 1.00 91.69 216 GLN A N 1
ATOM 1671 C CA . GLN A 1 216 ? -12.017 8.566 3.120 1.00 91.69 216 GLN A CA 1
ATOM 1672 C C . GLN A 1 216 ? -10.652 8.978 2.590 1.00 91.69 216 GLN A C 1
ATOM 1674 O O . GLN A 1 216 ? -9.707 8.193 2.634 1.00 91.69 216 GLN A O 1
ATOM 1679 N N . LYS A 1 217 ? -10.550 10.199 2.076 1.00 90.50 217 LYS A N 1
ATOM 1680 C CA . LYS A 1 217 ? -9.292 10.767 1.594 1.00 90.50 217 LYS A CA 1
ATOM 1681 C C . LYS A 1 217 ? -9.001 12.035 2.387 1.00 90.50 217 LYS A C 1
ATOM 1683 O O . LYS A 1 217 ? -9.903 12.840 2.621 1.00 90.50 217 LYS A O 1
ATOM 1688 N N . SER A 1 218 ? -7.754 12.199 2.796 1.00 86.81 218 SER A N 1
ATOM 1689 C CA . SER A 1 218 ? -7.226 13.472 3.268 1.00 86.81 218 SER A CA 1
ATOM 1690 C C . SER A 1 218 ? -6.062 13.882 2.378 1.00 86.81 218 SER A C 1
ATOM 1692 O O . SER A 1 218 ? -5.255 13.057 1.943 1.00 86.81 218 SER A O 1
ATOM 1694 N N . TYR A 1 219 ? -6.002 15.174 2.086 1.00 79.69 219 TYR A N 1
ATOM 1695 C CA . TYR A 1 219 ? -4.825 15.793 1.503 1.00 79.69 219 TYR A CA 1
ATOM 1696 C C . TYR A 1 219 ? -4.133 16.515 2.648 1.00 79.69 219 TYR A C 1
ATOM 1698 O O . TYR A 1 219 ? -4.671 17.484 3.182 1.00 79.69 219 TYR A O 1
ATOM 1706 N N . VAL A 1 220 ? -2.994 15.974 3.069 1.00 73.38 220 VAL A N 1
ATOM 1707 C CA . VAL A 1 220 ? -2.121 16.616 4.055 1.00 73.38 220 VAL A CA 1
ATOM 1708 C C . VAL A 1 220 ? -1.439 17.802 3.379 1.00 73.38 220 VAL A C 1
ATOM 1710 O O . VAL A 1 220 ? -1.492 18.916 3.889 1.00 73.38 220 VAL A O 1
ATOM 1713 N N . ASP A 1 221 ? -0.901 17.565 2.181 1.00 77.25 221 ASP A N 1
ATOM 1714 C CA . ASP A 1 221 ? -0.382 18.583 1.276 1.00 77.25 221 ASP A CA 1
ATOM 1715 C C . ASP A 1 221 ? -0.360 18.033 -0.160 1.00 77.25 221 ASP A C 1
ATOM 1717 O O . ASP A 1 221 ? 0.416 17.136 -0.496 1.00 77.25 221 ASP A O 1
ATOM 1721 N N . GLY A 1 222 ? -1.218 18.569 -1.032 1.00 76.50 222 GLY A N 1
ATOM 1722 C CA . GLY A 1 222 ? -1.300 18.134 -2.429 1.00 76.50 222 GLY A CA 1
ATOM 1723 C C . GLY A 1 222 ? 0.000 18.331 -3.218 1.00 76.50 222 GLY A C 1
ATOM 1724 O O . GLY A 1 222 ? 0.216 17.627 -4.199 1.00 76.50 222 GLY A O 1
ATOM 1725 N N . VAL A 1 223 ? 0.893 19.225 -2.775 1.00 81.94 223 VAL A N 1
ATOM 1726 C CA . VAL A 1 223 ? 2.209 19.454 -3.399 1.00 81.94 223 VAL A CA 1
ATOM 1727 C C . VAL A 1 223 ? 3.132 18.242 -3.229 1.00 81.94 223 VAL A C 1
ATOM 1729 O O . VAL A 1 223 ? 4.079 18.052 -3.991 1.00 81.94 223 VAL A O 1
ATOM 1732 N N . HIS A 1 224 ? 2.852 17.387 -2.248 1.00 83.81 224 HIS A N 1
ATOM 1733 C CA . HIS A 1 224 ? 3.649 16.210 -1.915 1.00 83.81 224 HIS A CA 1
ATOM 1734 C C . HIS A 1 224 ? 3.054 14.917 -2.482 1.00 83.81 224 HIS A C 1
ATOM 1736 O O . HIS A 1 224 ? 3.258 13.834 -1.935 1.00 83.81 224 HIS A O 1
ATOM 1742 N N . VAL A 1 225 ? 2.324 15.018 -3.597 1.00 82.25 225 VAL A N 1
ATOM 1743 C CA . VAL A 1 225 ? 1.785 13.876 -4.340 1.00 82.25 225 VAL A CA 1
ATOM 1744 C C . VAL A 1 225 ? 2.283 13.933 -5.780 1.00 82.25 225 VAL A C 1
ATOM 1746 O O . VAL A 1 225 ? 2.117 14.935 -6.469 1.00 82.25 225 VAL A O 1
ATOM 1749 N N . ILE A 1 226 ? 2.890 12.840 -6.244 1.00 81.50 226 ILE A N 1
ATOM 1750 C CA . ILE A 1 226 ? 3.253 12.667 -7.652 1.00 81.50 226 ILE A CA 1
ATOM 1751 C C . ILE A 1 226 ? 2.120 11.893 -8.320 1.00 81.50 226 ILE A C 1
ATOM 1753 O O . ILE A 1 226 ? 1.987 10.689 -8.107 1.00 81.50 226 ILE A O 1
ATOM 1757 N N . ASP A 1 227 ? 1.311 12.593 -9.111 1.00 77.19 227 ASP A N 1
ATOM 1758 C CA . ASP A 1 227 ? 0.248 11.984 -9.921 1.00 77.19 227 ASP A CA 1
ATOM 1759 C C . ASP A 1 227 ? 0.677 11.771 -11.391 1.00 77.19 227 ASP A C 1
ATOM 1761 O O . ASP A 1 227 ? 0.012 11.045 -12.131 1.00 77.19 227 ASP A O 1
ATOM 1765 N N . ASP A 1 228 ? 1.811 12.349 -11.808 1.00 74.06 228 ASP A N 1
ATOM 1766 C CA . ASP A 1 228 ? 2.311 12.253 -13.182 1.00 74.06 228 ASP A CA 1
ATOM 1767 C C . ASP A 1 228 ? 3.087 10.955 -13.439 1.00 74.06 228 ASP A C 1
ATOM 1769 O O . ASP A 1 228 ? 4.056 10.619 -12.748 1.00 74.06 228 ASP A O 1
ATOM 1773 N N . GLU A 1 229 ? 2.719 10.260 -14.516 1.00 76.75 229 GLU A N 1
ATOM 1774 C CA . GLU A 1 229 ? 3.457 9.098 -15.010 1.00 76.75 229 GLU A CA 1
ATOM 1775 C C . GLU A 1 229 ? 4.779 9.535 -15.648 1.00 76.75 229 GLU A C 1
ATOM 1777 O O . GLU A 1 229 ? 4.869 9.830 -16.844 1.00 76.75 229 GLU A O 1
ATOM 1782 N N . LYS A 1 230 ? 5.844 9.572 -14.846 1.00 76.00 230 LYS A N 1
ATOM 1783 C CA . LYS A 1 230 ? 7.192 9.795 -15.370 1.00 76.00 230 LYS A CA 1
ATOM 1784 C C . LYS A 1 230 ? 7.642 8.566 -16.159 1.00 76.00 230 LYS A C 1
ATOM 1786 O O . LYS A 1 230 ? 7.676 7.449 -15.634 1.00 76.00 230 LYS A O 1
ATOM 1791 N N . LYS A 1 231 ? 8.012 8.790 -17.422 1.00 79.62 231 LYS A N 1
ATOM 1792 C CA . LYS A 1 231 ? 8.751 7.817 -18.230 1.00 79.62 231 LYS A CA 1
ATOM 1793 C C . LYS A 1 231 ? 10.198 7.825 -17.757 1.00 79.62 231 LYS A C 1
ATOM 1795 O O . LYS A 1 231 ? 10.857 8.856 -17.840 1.00 79.62 231 LYS A O 1
ATOM 1800 N N . VAL A 1 232 ? 10.642 6.694 -17.242 1.00 78.56 232 VAL A N 1
ATOM 1801 C CA . VAL A 1 232 ? 11.976 6.465 -16.695 1.00 78.56 232 VAL A CA 1
ATOM 1802 C C . VAL A 1 232 ? 12.527 5.231 -17.392 1.00 78.56 232 VAL A C 1
ATOM 1804 O O . VAL A 1 232 ? 11.779 4.296 -17.689 1.00 78.56 232 VAL A O 1
ATOM 1807 N N . ASP A 1 233 ? 13.818 5.219 -17.698 1.00 74.50 233 ASP A N 1
ATOM 1808 C CA . ASP A 1 233 ? 14.419 3.993 -18.206 1.00 74.50 233 ASP A CA 1
ATOM 1809 C C . ASP A 1 233 ? 14.288 2.893 -17.128 1.00 74.50 233 ASP A C 1
ATOM 1811 O O . ASP A 1 233 ? 14.603 3.149 -15.963 1.00 74.50 233 ASP A O 1
ATOM 1815 N N . PRO A 1 234 ? 13.812 1.674 -17.457 1.00 72.94 234 PRO A N 1
ATOM 1816 C CA . PRO A 1 234 ? 13.773 0.562 -16.508 1.00 72.94 234 PRO A CA 1
ATOM 1817 C C . PRO A 1 234 ? 15.070 0.370 -15.705 1.00 72.94 234 PRO A C 1
ATOM 1819 O O . PRO A 1 234 ? 15.007 -0.039 -14.549 1.00 72.94 234 PRO A O 1
ATOM 1822 N N . HIS A 1 235 ? 16.226 0.662 -16.309 1.00 70.31 235 HIS A N 1
ATOM 1823 C CA . HIS A 1 235 ? 17.548 0.513 -15.703 1.00 70.31 235 HIS A CA 1
ATOM 1824 C C . HIS A 1 235 ? 17.909 1.628 -14.714 1.00 70.31 235 HIS A C 1
ATOM 1826 O O . HIS A 1 235 ? 18.802 1.446 -13.891 1.00 70.31 235 HIS A O 1
ATOM 1832 N N . GLU A 1 236 ? 17.220 2.765 -14.776 1.00 77.44 236 GLU A N 1
ATOM 1833 C CA . GLU A 1 236 ? 17.403 3.889 -13.854 1.00 77.44 236 GLU A CA 1
ATOM 1834 C C . GLU A 1 236 ? 16.512 3.774 -12.614 1.00 77.44 236 GLU A C 1
ATOM 1836 O O . GLU A 1 236 ? 16.657 4.569 -11.685 1.00 77.44 236 GLU A O 1
ATOM 1841 N N . LEU A 1 237 ? 15.572 2.822 -12.586 1.00 80.00 237 LEU A N 1
ATOM 1842 C CA . LEU A 1 237 ? 14.667 2.634 -11.458 1.00 80.00 237 LEU A CA 1
ATOM 1843 C C . LEU A 1 237 ? 15.415 2.071 -10.252 1.00 80.00 237 LEU A C 1
ATOM 1845 O O . LEU A 1 237 ? 15.862 0.929 -10.264 1.00 80.00 237 LEU A O 1
ATOM 1849 N N . GLU A 1 238 ? 15.466 2.854 -9.179 1.00 82.88 238 GLU A N 1
ATOM 1850 C CA . GLU A 1 238 ? 15.939 2.425 -7.869 1.00 82.88 238 GLU A CA 1
ATOM 1851 C C . GLU A 1 238 ? 14.787 2.481 -6.868 1.00 82.88 238 GLU A C 1
ATOM 1853 O O . GLU A 1 238 ? 14.069 3.480 -6.774 1.00 82.88 238 GLU A O 1
ATOM 1858 N N . ALA A 1 239 ? 14.614 1.408 -6.096 1.00 84.88 239 ALA A N 1
ATOM 1859 C CA . ALA A 1 239 ? 13.581 1.333 -5.076 1.00 84.88 239 ALA A CA 1
ATOM 1860 C C . ALA A 1 239 ? 14.109 0.793 -3.750 1.00 84.88 239 ALA A C 1
ATOM 1862 O O . ALA A 1 239 ? 14.954 -0.100 -3.706 1.00 84.88 239 ALA A O 1
ATOM 1863 N N . LYS A 1 240 ? 13.557 1.318 -2.655 1.00 85.25 240 LYS A N 1
ATOM 1864 C CA . LYS A 1 240 ? 13.796 0.830 -1.294 1.00 85.25 240 LYS A CA 1
ATOM 1865 C C . LYS A 1 240 ? 12.473 0.498 -0.633 1.00 85.25 240 LYS A C 1
ATOM 1867 O O . LYS A 1 240 ? 11.611 1.366 -0.553 1.00 85.25 240 LYS A O 1
ATOM 1872 N N . GLY A 1 241 ? 12.327 -0.737 -0.164 1.00 84.31 241 GLY A N 1
ATOM 1873 C CA . GLY A 1 241 ? 11.187 -1.191 0.627 1.00 84.31 241 GLY A CA 1
ATOM 1874 C C . GLY A 1 241 ? 11.478 -1.222 2.129 1.00 84.31 241 GLY A C 1
ATOM 1875 O O . GLY A 1 241 ? 12.634 -1.279 2.555 1.00 84.31 241 GLY A O 1
ATOM 1876 N N . TRP A 1 242 ? 10.423 -1.217 2.939 1.00 85.00 242 TRP A N 1
ATOM 1877 C CA . TRP A 1 242 ? 10.494 -1.428 4.381 1.00 85.00 242 TRP A CA 1
ATOM 1878 C C . TRP A 1 242 ? 9.246 -2.104 4.935 1.00 85.00 242 TRP A C 1
ATOM 1880 O O . TRP A 1 242 ? 8.160 -1.988 4.370 1.00 85.00 242 TRP A O 1
ATOM 1890 N N . ILE A 1 243 ? 9.411 -2.763 6.084 1.00 83.56 243 ILE A N 1
ATOM 1891 C CA . ILE A 1 243 ? 8.331 -3.292 6.917 1.00 83.56 243 ILE A CA 1
ATOM 1892 C C . ILE A 1 243 ? 8.604 -2.845 8.355 1.00 83.56 243 ILE A C 1
ATOM 1894 O O . ILE A 1 243 ? 9.728 -2.951 8.843 1.00 83.56 243 ILE A O 1
ATOM 1898 N N . ARG A 1 244 ? 7.584 -2.322 9.028 1.00 82.38 244 ARG A N 1
ATOM 1899 C CA . ARG A 1 244 ? 7.614 -1.873 10.418 1.00 82.38 244 ARG A CA 1
ATOM 1900 C C . ARG A 1 244 ? 6.404 -2.425 11.148 1.00 82.38 244 ARG A C 1
ATOM 1902 O O . ARG A 1 244 ? 5.309 -2.482 10.595 1.00 82.38 244 ARG A O 1
ATOM 1909 N N . THR A 1 245 ? 6.624 -2.828 12.391 1.00 83.94 245 THR A N 1
ATOM 1910 C CA . THR A 1 245 ? 5.569 -3.289 13.289 1.00 83.94 245 THR A CA 1
ATOM 1911 C C . THR A 1 245 ? 5.682 -2.516 14.588 1.00 83.94 245 THR A C 1
ATOM 1913 O O . THR A 1 245 ? 6.781 -2.376 15.118 1.00 83.94 245 THR A O 1
ATOM 1916 N N . TRP A 1 246 ? 4.551 -2.037 15.081 1.00 85.75 246 TRP A N 1
ATOM 1917 C CA . TRP A 1 246 ? 4.432 -1.349 16.358 1.00 85.75 246 TRP A CA 1
ATOM 1918 C C . TRP A 1 246 ? 3.330 -1.998 17.172 1.00 85.75 246 TRP A C 1
ATOM 1920 O O . TRP A 1 246 ? 2.322 -2.450 16.619 1.00 85.75 246 TRP A O 1
ATOM 1930 N N . ASN A 1 247 ? 3.516 -1.997 18.481 1.00 86.50 247 ASN A N 1
ATOM 1931 C CA . ASN A 1 247 ? 2.487 -2.366 19.436 1.00 86.50 247 ASN A CA 1
ATOM 1932 C C . ASN A 1 247 ? 1.940 -1.107 20.123 1.00 86.50 247 ASN A C 1
ATOM 1934 O O . ASN A 1 247 ? 2.444 -0.002 19.925 1.00 86.50 247 ASN A O 1
ATOM 1938 N N . GLU A 1 248 ? 0.920 -1.273 20.963 1.00 78.12 248 GLU A N 1
ATOM 1939 C CA . GLU A 1 248 ? 0.291 -0.177 21.718 1.00 78.12 248 GLU A CA 1
ATOM 1940 C C . GLU A 1 248 ? 1.301 0.702 22.487 1.00 78.12 248 GLU A C 1
ATOM 1942 O O . GLU A 1 248 ? 1.179 1.927 22.506 1.00 78.12 248 GLU A O 1
ATOM 1947 N N . ALA A 1 249 ? 2.349 0.093 23.055 1.00 81.25 249 ALA A N 1
ATOM 1948 C CA . ALA A 1 249 ? 3.400 0.798 23.791 1.00 81.25 249 ALA A CA 1
ATOM 1949 C C . ALA A 1 249 ? 4.246 1.747 22.919 1.00 81.25 249 ALA A C 1
ATOM 1951 O O . ALA A 1 249 ? 4.845 2.685 23.441 1.00 81.25 249 ALA A O 1
ATOM 1952 N N . ASP A 1 250 ? 4.272 1.542 21.600 1.00 82.25 250 ASP A N 1
ATOM 1953 C CA . ASP A 1 250 ? 5.117 2.294 20.670 1.00 82.25 250 ASP A CA 1
ATOM 1954 C C . ASP A 1 250 ? 4.398 3.507 20.058 1.00 82.25 250 ASP A C 1
ATOM 1956 O O . ASP A 1 250 ? 4.901 4.109 19.108 1.00 82.25 250 ASP A O 1
ATOM 1960 N N . GLY A 1 251 ? 3.217 3.877 20.569 1.00 76.31 251 GLY A N 1
ATOM 1961 C CA . GLY A 1 251 ? 2.331 4.863 19.944 1.00 76.31 251 GLY A CA 1
ATOM 1962 C C . GLY A 1 251 ? 3.008 6.188 19.569 1.00 76.31 251 GLY A C 1
ATOM 1963 O O . GLY A 1 251 ? 2.774 6.699 18.478 1.00 76.31 251 GLY A O 1
ATOM 1964 N N . GLU A 1 252 ? 3.887 6.735 20.415 1.00 77.12 252 GLU A N 1
ATOM 1965 C CA . GLU A 1 252 ? 4.609 7.985 20.111 1.00 77.12 252 GLU A CA 1
ATOM 1966 C C . GLU A 1 252 ? 5.650 7.825 18.994 1.00 77.12 252 GLU A C 1
ATOM 1968 O O . GLU A 1 252 ? 5.761 8.682 18.117 1.00 77.12 252 GLU A O 1
ATOM 1973 N N . ILE A 1 253 ? 6.376 6.706 18.988 1.00 79.44 253 ILE A N 1
ATOM 1974 C CA . ILE A 1 253 ? 7.366 6.380 17.952 1.00 79.44 253 ILE A CA 1
ATOM 1975 C C . ILE A 1 253 ? 6.654 6.152 16.616 1.00 79.44 253 ILE A C 1
ATOM 1977 O O . ILE A 1 253 ? 7.107 6.599 15.561 1.00 79.44 253 ILE A O 1
ATOM 1981 N N . ALA A 1 254 ? 5.508 5.479 16.666 1.00 76.75 254 ALA A N 1
ATOM 1982 C CA . ALA A 1 254 ? 4.688 5.194 15.505 1.00 76.75 254 ALA A CA 1
ATOM 1983 C C . ALA A 1 254 ? 4.128 6.495 14.887 1.00 76.75 254 ALA A C 1
ATOM 1985 O O . ALA A 1 254 ? 4.261 6.701 13.678 1.00 76.75 254 ALA A O 1
ATOM 1986 N N . ARG A 1 255 ? 3.655 7.440 15.718 1.00 77.06 255 ARG A N 1
ATOM 1987 C CA . ARG A 1 255 ? 3.239 8.792 15.284 1.00 77.06 255 ARG A CA 1
ATOM 1988 C C . ARG A 1 255 ? 4.336 9.549 14.551 1.00 77.06 255 ARG A C 1
ATOM 1990 O O . ARG A 1 255 ? 4.085 10.117 13.488 1.00 77.06 255 ARG A O 1
ATOM 1997 N N . ALA A 1 256 ? 5.555 9.530 15.088 1.00 76.25 256 ALA A N 1
ATOM 1998 C CA . ALA A 1 256 ? 6.697 10.173 14.442 1.00 76.25 256 ALA A CA 1
ATOM 1999 C C . ALA A 1 256 ? 6.991 9.581 13.049 1.00 76.25 256 ALA A C 1
ATOM 2001 O O . ALA A 1 256 ? 7.503 10.280 12.180 1.00 76.25 256 ALA A O 1
ATOM 2002 N N . SER A 1 257 ? 6.631 8.314 12.815 1.00 73.94 257 SER A N 1
ATOM 2003 C CA . SER A 1 257 ? 6.875 7.613 11.553 1.00 73.94 257 SER A CA 1
ATOM 2004 C C . SER A 1 257 ? 5.824 7.871 10.467 1.00 73.94 257 SER A C 1
ATOM 2006 O O . SER A 1 257 ? 6.189 7.912 9.292 1.00 73.94 257 SER A O 1
ATOM 2008 N N . TRP A 1 258 ? 4.530 7.979 10.796 1.00 76.25 258 TRP A N 1
ATOM 2009 C CA . TRP A 1 258 ? 3.485 8.223 9.781 1.00 76.25 258 TRP A CA 1
ATOM 2010 C C . TRP A 1 258 ? 3.160 9.703 9.573 1.00 76.25 258 TRP A C 1
ATOM 2012 O O . TRP A 1 258 ? 2.456 10.033 8.623 1.00 76.25 258 TRP A O 1
ATOM 2022 N N . GLY A 1 259 ? 3.680 10.596 10.424 1.00 70.00 259 GLY A N 1
ATOM 2023 C CA . GLY A 1 259 ? 3.764 12.042 10.178 1.00 70.00 259 GLY A CA 1
ATOM 2024 C C . GLY A 1 259 ? 2.445 12.827 10.197 1.00 70.00 259 GLY A C 1
ATOM 2025 O O . GLY A 1 259 ? 2.474 14.047 10.076 1.00 70.00 259 GLY A O 1
ATOM 2026 N N . SER A 1 260 ? 1.296 12.169 10.357 1.00 69.62 260 SER A N 1
ATOM 2027 C CA . SER A 1 260 ? -0.035 12.790 10.311 1.00 69.62 260 SER A CA 1
ATOM 2028 C C . SER A 1 260 ? -0.790 12.578 11.623 1.00 69.62 260 SER A C 1
ATOM 2030 O O . SER A 1 260 ? -1.220 11.465 11.918 1.00 69.62 260 SER A O 1
ATOM 2032 N N . SER A 1 261 ? -1.009 13.658 12.383 1.00 67.31 261 SER A N 1
ATOM 2033 C CA . SER A 1 261 ? -1.816 13.633 13.617 1.00 67.31 261 SER A CA 1
ATOM 2034 C C . SER A 1 261 ? -3.300 13.370 13.355 1.00 67.31 261 SER A C 1
ATOM 2036 O O . SER A 1 261 ? -4.029 12.930 14.235 1.00 67.31 261 SER A O 1
ATOM 2038 N N . SER A 1 262 ? -3.766 13.601 12.126 1.00 70.94 262 SER A N 1
ATOM 2039 C CA . SER A 1 262 ? -5.160 13.352 11.747 1.00 70.94 262 SER A CA 1
ATOM 2040 C C . SER A 1 262 ? -5.529 11.871 11.742 1.00 70.94 262 SER A C 1
ATOM 2042 O O . SER A 1 262 ? -6.698 11.514 11.883 1.00 70.94 262 SER A O 1
ATOM 2044 N N . LEU A 1 263 ? -4.527 11.003 11.600 1.00 74.00 263 LEU A N 1
ATOM 2045 C CA . LEU A 1 263 ? -4.712 9.564 11.664 1.00 74.00 263 LEU A CA 1
ATOM 2046 C C . LEU A 1 263 ? -4.793 9.058 13.106 1.00 74.00 263 LEU A C 1
ATOM 2048 O O . LEU A 1 263 ? -5.306 7.963 13.315 1.00 74.00 263 LEU A O 1
ATOM 2052 N N . ASP A 1 264 ? -4.340 9.832 14.092 1.00 78.19 264 ASP A N 1
ATOM 2053 C CA . ASP A 1 264 ? -4.167 9.377 15.473 1.00 78.19 264 ASP A CA 1
ATOM 2054 C C . ASP A 1 264 ? -5.493 8.972 16.123 1.00 78.19 264 ASP A C 1
ATOM 2056 O O . ASP A 1 264 ? -5.576 7.901 16.730 1.00 78.19 264 ASP A O 1
ATOM 2060 N N . ASP A 1 265 ? -6.550 9.760 15.911 1.00 73.69 265 ASP A N 1
ATOM 2061 C CA . ASP A 1 265 ? -7.896 9.482 16.432 1.00 73.69 265 ASP A CA 1
ATOM 2062 C C . ASP A 1 265 ? -8.446 8.135 15.941 1.00 73.69 265 ASP A C 1
ATOM 2064 O O . ASP A 1 265 ? -9.267 7.498 16.602 1.00 73.69 265 ASP A O 1
ATOM 2068 N N . PHE A 1 266 ? -7.992 7.680 14.772 1.00 76.69 266 PHE A N 1
ATOM 2069 C CA . PHE A 1 266 ? -8.379 6.397 14.203 1.00 76.69 266 PHE A CA 1
ATOM 2070 C C . PHE A 1 266 ? -7.397 5.276 14.558 1.00 76.69 266 PHE A C 1
ATOM 2072 O O . PHE A 1 266 ? -7.811 4.200 14.995 1.00 76.69 266 PHE A O 1
ATOM 2079 N N . ILE A 1 267 ? -6.103 5.518 14.345 1.00 79.12 267 ILE A N 1
ATOM 2080 C CA . ILE A 1 267 ? -5.049 4.519 14.481 1.00 79.12 267 ILE A CA 1
ATOM 2081 C C . ILE A 1 267 ? -4.851 4.141 15.941 1.00 79.12 267 ILE A C 1
ATOM 2083 O O . ILE A 1 267 ? -4.609 2.974 16.199 1.00 79.12 267 ILE A O 1
ATOM 2087 N N . LEU A 1 268 ? -4.940 5.063 16.897 1.00 78.25 268 LEU A N 1
ATOM 2088 C CA . LEU A 1 268 ? -4.501 4.790 18.270 1.00 78.25 268 LEU A CA 1
ATOM 2089 C C . LEU A 1 268 ? -5.621 4.281 19.176 1.00 78.25 268 LEU A C 1
ATOM 2091 O O . LEU A 1 268 ? -5.363 3.599 20.164 1.00 78.25 268 LEU A O 1
ATOM 2095 N N . VAL A 1 269 ? -6.879 4.577 18.854 1.00 82.19 269 VAL A N 1
ATOM 2096 C CA . VAL A 1 269 ? -8.008 4.189 19.704 1.00 82.19 269 VAL A CA 1
ATOM 2097 C C . VAL A 1 269 ? -8.253 2.690 19.587 1.00 82.19 269 VAL A C 1
ATOM 2099 O O . VAL A 1 269 ? -8.798 2.257 18.578 1.00 82.19 269 VAL A O 1
ATOM 2102 N N . ARG A 1 270 ? -7.937 1.903 20.627 1.00 81.94 270 ARG A N 1
ATOM 2103 C CA . ARG A 1 270 ? -8.165 0.438 20.698 1.00 81.94 270 ARG A CA 1
ATOM 2104 C C . ARG A 1 270 ? -7.413 -0.349 19.622 1.00 81.94 270 ARG A C 1
ATOM 2106 O O . ARG A 1 270 ? -7.982 -1.243 18.991 1.00 81.94 270 ARG A O 1
ATOM 2113 N N . THR A 1 271 ? -6.197 0.066 19.291 1.00 86.25 271 THR A N 1
ATOM 2114 C CA . THR A 1 271 ? -5.340 -0.644 18.334 1.00 86.25 271 THR A CA 1
ATOM 2115 C C . THR A 1 271 ? -4.204 -1.291 19.097 1.00 86.25 271 THR A C 1
ATOM 2117 O O . THR A 1 271 ? -3.429 -0.601 19.747 1.00 86.25 271 THR A O 1
ATOM 2120 N N . SER A 1 272 ? -4.116 -2.614 19.014 1.00 87.31 272 SER A N 1
ATOM 2121 C CA . SER A 1 272 ? -3.079 -3.383 19.702 1.00 87.31 272 SER A CA 1
ATOM 2122 C C . SER A 1 272 ? -1.801 -3.487 18.878 1.00 87.31 272 SER A C 1
ATOM 2124 O O . SER A 1 272 ? -0.706 -3.557 19.433 1.00 87.31 272 SER A O 1
ATOM 2126 N N . GLN A 1 273 ? -1.949 -3.495 17.550 1.00 87.69 273 GLN A N 1
ATOM 2127 C CA . GLN A 1 273 ? -0.862 -3.734 16.619 1.00 87.69 273 GLN A CA 1
ATOM 2128 C C . GLN A 1 273 ? -1.044 -2.919 15.344 1.00 87.69 273 GLN A C 1
ATOM 2130 O O . GLN A 1 273 ? -2.138 -2.822 14.778 1.00 87.69 273 GLN A O 1
ATOM 2135 N N . ILE A 1 274 ? 0.066 -2.370 14.868 1.00 87.81 274 ILE A N 1
ATOM 2136 C CA . ILE A 1 274 ? 0.158 -1.625 13.622 1.00 87.81 274 ILE A CA 1
ATOM 2137 C C . ILE A 1 274 ? 1.265 -2.252 12.791 1.00 87.81 274 ILE A C 1
ATOM 2139 O O . ILE A 1 274 ? 2.369 -2.463 13.284 1.00 87.81 274 ILE A O 1
ATOM 2143 N N . ILE A 1 275 ? 0.978 -2.530 11.524 1.00 86.50 275 ILE A N 1
ATOM 2144 C CA . ILE A 1 275 ? 1.983 -2.965 10.555 1.00 86.50 275 ILE A CA 1
ATOM 2145 C C . ILE A 1 275 ? 1.996 -1.950 9.426 1.00 86.50 275 ILE A C 1
ATOM 2147 O O . ILE A 1 275 ? 0.973 -1.754 8.777 1.00 86.50 275 ILE A O 1
ATOM 2151 N N . GLN A 1 276 ? 3.141 -1.329 9.166 1.00 87.81 276 GLN A N 1
ATOM 2152 C CA . GLN A 1 276 ? 3.352 -0.535 7.962 1.00 87.81 276 GLN A CA 1
ATOM 2153 C C . GLN A 1 276 ? 4.342 -1.249 7.066 1.00 87.81 276 GLN A C 1
ATOM 2155 O O . GLN A 1 276 ? 5.406 -1.672 7.503 1.00 87.81 276 GLN A O 1
ATOM 2160 N N . PHE A 1 277 ? 4.025 -1.312 5.791 1.00 87.50 277 PHE A N 1
ATOM 2161 C CA . PHE A 1 277 ? 4.997 -1.613 4.759 1.00 87.50 277 PHE A CA 1
ATOM 2162 C C . PHE A 1 277 ? 4.978 -0.484 3.752 1.00 87.50 277 PHE A C 1
ATOM 2164 O O . PHE A 1 277 ? 3.943 0.137 3.517 1.00 87.50 277 PHE A O 1
ATOM 2171 N N . GLY A 1 278 ? 6.121 -0.171 3.176 1.00 89.88 278 GLY A N 1
ATOM 2172 C CA . GLY A 1 278 ? 6.194 0.912 2.220 1.00 89.88 278 GLY A CA 1
ATOM 2173 C C . GLY A 1 278 ? 7.402 0.797 1.332 1.00 89.88 278 GLY A C 1
ATOM 2174 O O . GLY A 1 278 ? 8.300 -0.008 1.571 1.00 89.88 278 GLY A O 1
ATOM 2175 N N . ALA A 1 279 ? 7.374 1.571 0.263 1.00 90.81 279 ALA A N 1
ATOM 2176 C CA . ALA A 1 279 ? 8.464 1.654 -0.671 1.00 90.81 279 ALA A CA 1
ATOM 2177 C C . ALA A 1 279 ? 8.632 3.083 -1.186 1.00 90.81 279 ALA A C 1
ATOM 2179 O O . ALA A 1 279 ? 7.668 3.843 -1.307 1.00 90.81 279 ALA A O 1
ATOM 2180 N N . ALA A 1 280 ? 9.870 3.423 -1.514 1.00 90.69 280 ALA A N 1
ATOM 2181 C CA . ALA A 1 280 ? 10.237 4.662 -2.172 1.00 90.69 280 ALA A CA 1
ATOM 2182 C C . ALA A 1 280 ? 10.907 4.336 -3.505 1.00 90.69 280 ALA A C 1
ATOM 2184 O O . ALA A 1 280 ? 11.843 3.538 -3.533 1.00 90.69 280 ALA A O 1
ATOM 2185 N N . CYS A 1 281 ? 10.439 4.959 -4.583 1.00 90.44 281 CYS A N 1
ATOM 2186 C CA . CYS A 1 281 ? 11.140 5.018 -5.857 1.00 90.44 281 CYS A CA 1
ATOM 2187 C C . CYS A 1 281 ? 12.123 6.189 -5.788 1.00 90.44 281 CYS A C 1
ATOM 2189 O O . CYS A 1 281 ? 11.710 7.348 -5.850 1.00 90.44 281 CYS A O 1
ATOM 2191 N N . LEU A 1 282 ? 13.415 5.911 -5.619 1.00 88.38 282 LEU A N 1
ATOM 2192 C CA . LEU A 1 282 ? 14.429 6.953 -5.442 1.00 88.38 282 LEU A CA 1
ATOM 2193 C C . LEU A 1 282 ? 14.617 7.784 -6.714 1.00 88.38 282 LEU A C 1
ATOM 2195 O O . LEU A 1 282 ? 14.929 8.967 -6.630 1.00 88.38 282 LEU A O 1
ATOM 2199 N N . THR A 1 283 ? 14.348 7.191 -7.877 1.00 88.00 283 THR A N 1
ATOM 2200 C CA . THR A 1 283 ? 14.456 7.859 -9.177 1.00 88.00 283 THR A CA 1
ATOM 2201 C C . THR A 1 283 ? 13.377 8.917 -9.374 1.00 88.00 283 THR A C 1
ATOM 2203 O O . THR A 1 283 ? 13.652 10.011 -9.859 1.00 88.00 283 THR A O 1
ATOM 2206 N N . THR A 1 284 ? 12.128 8.618 -9.002 1.00 89.00 284 THR A N 1
ATOM 2207 C CA . THR A 1 284 ? 11.027 9.584 -9.156 1.00 89.00 284 THR A CA 1
ATOM 2208 C C . THR A 1 284 ? 10.788 10.434 -7.922 1.00 89.00 284 THR A C 1
ATOM 2210 O O . THR A 1 284 ? 10.130 11.470 -8.038 1.00 89.00 284 THR A O 1
ATOM 2213 N N . GLY A 1 285 ? 11.310 10.002 -6.774 1.00 90.12 285 GLY A N 1
ATOM 2214 C CA . GLY A 1 285 ? 11.014 10.554 -5.461 1.00 90.12 285 GLY A CA 1
ATOM 2215 C C . GLY A 1 285 ? 9.658 10.115 -4.908 1.00 90.12 285 GLY A C 1
ATOM 2216 O O . GLY A 1 285 ? 9.295 10.566 -3.829 1.00 90.12 285 GLY A O 1
ATOM 2217 N N . GLU A 1 286 ? 8.896 9.271 -5.617 1.00 92.44 286 GLU A N 1
ATOM 2218 C CA . GLU A 1 286 ? 7.566 8.824 -5.184 1.00 92.44 286 GLU A CA 1
ATOM 2219 C C . GLU A 1 286 ? 7.687 7.864 -3.998 1.00 92.44 286 GLU A C 1
ATOM 2221 O O . GLU A 1 286 ? 8.434 6.885 -4.045 1.00 92.44 286 GLU A O 1
ATOM 2226 N N . VAL A 1 287 ? 6.918 8.121 -2.941 1.00 92.81 287 VAL A N 1
ATOM 2227 C CA . VAL A 1 287 ? 6.880 7.298 -1.732 1.00 92.81 287 VAL A CA 1
ATOM 2228 C C . VAL A 1 287 ? 5.463 6.807 -1.500 1.00 92.81 287 VAL A C 1
ATOM 2230 O O . VAL A 1 287 ? 4.498 7.568 -1.597 1.00 92.81 287 VAL A O 1
ATOM 2233 N N . LYS A 1 288 ? 5.323 5.526 -1.168 1.00 93.75 288 LYS A N 1
ATOM 2234 C CA . LYS A 1 288 ? 4.040 4.925 -0.812 1.00 93.75 288 LYS A CA 1
ATOM 2235 C C . LYS A 1 288 ? 4.180 4.032 0.402 1.00 93.75 288 LYS A C 1
ATOM 2237 O O . LYS A 1 288 ? 5.154 3.299 0.535 1.00 93.75 288 LYS A O 1
ATOM 2242 N N . GLY A 1 289 ? 3.172 4.064 1.257 1.00 92.31 289 GLY A N 1
ATOM 2243 C CA . GLY A 1 289 ? 3.068 3.198 2.422 1.00 92.31 289 GLY A CA 1
ATOM 2244 C C . GLY A 1 289 ? 1.670 2.619 2.530 1.00 92.31 289 GLY A C 1
ATOM 2245 O O . GLY A 1 289 ? 0.700 3.257 2.136 1.00 92.31 289 GLY A O 1
ATOM 2246 N N . ILE A 1 290 ? 1.554 1.417 3.070 1.00 92.31 290 ILE A N 1
ATOM 2247 C CA . ILE A 1 290 ? 0.296 0.843 3.517 1.00 92.31 290 ILE A CA 1
ATOM 2248 C C . ILE A 1 290 ? 0.428 0.548 5.006 1.00 92.31 290 ILE A C 1
ATOM 2250 O O . ILE A 1 290 ? 1.340 -0.162 5.420 1.00 92.31 290 ILE A O 1
ATOM 2254 N N . ILE A 1 291 ? -0.492 1.087 5.800 1.00 90.69 291 ILE A N 1
ATOM 2255 C CA . ILE A 1 291 ? -0.622 0.823 7.231 1.00 90.69 291 ILE A CA 1
ATOM 2256 C C . ILE A 1 291 ? -1.834 -0.078 7.449 1.00 90.69 291 ILE A C 1
ATOM 2258 O O . ILE A 1 291 ? -2.921 0.201 6.946 1.00 90.69 291 ILE A O 1
ATOM 2262 N N . ARG A 1 292 ? -1.659 -1.138 8.233 1.00 89.81 292 ARG A N 1
ATOM 2263 C CA . ARG A 1 292 ? -2.715 -2.012 8.744 1.00 89.81 292 ARG A CA 1
ATOM 2264 C C . ARG A 1 292 ? -2.827 -1.815 10.246 1.00 89.81 292 ARG A C 1
ATOM 2266 O O . ARG A 1 292 ? -1.817 -1.874 10.944 1.00 89.81 292 ARG A O 1
ATOM 2273 N N . CYS A 1 293 ? -4.045 -1.626 10.735 1.00 89.25 293 CYS A N 1
ATOM 2274 C CA . CYS A 1 293 ? -4.327 -1.464 12.160 1.00 89.25 293 CYS A CA 1
ATOM 2275 C C . CYS A 1 293 ? -5.184 -2.630 12.648 1.00 89.25 293 CYS A C 1
ATOM 2277 O O . CYS A 1 293 ? -6.201 -2.942 12.022 1.00 89.25 293 CYS A O 1
ATOM 2279 N N . TYR A 1 294 ? -4.807 -3.230 13.774 1.00 88.06 294 TYR A N 1
ATOM 2280 C CA . TYR A 1 294 ? -5.504 -4.368 14.369 1.00 88.06 294 TYR A CA 1
ATOM 2281 C C . TYR A 1 294 ? -5.982 -4.062 15.786 1.00 88.06 294 TYR A C 1
ATOM 2283 O O . TYR A 1 294 ? -5.313 -3.347 16.531 1.00 88.06 294 TYR A O 1
ATOM 2291 N N . ASP A 1 295 ? -7.140 -4.597 16.169 1.00 88.12 295 ASP A N 1
ATOM 2292 C CA . ASP A 1 295 ? -7.663 -4.477 17.534 1.00 88.12 295 ASP A CA 1
ATOM 2293 C C . ASP A 1 295 ? -6.985 -5.454 18.508 1.00 88.12 295 ASP A C 1
ATOM 2295 O O . ASP A 1 295 ? -6.127 -6.253 18.136 1.00 88.12 295 ASP A O 1
ATOM 2299 N N . GLU A 1 296 ? -7.362 -5.408 19.783 1.00 88.00 296 GLU A N 1
ATOM 2300 C CA . GLU A 1 296 ? -6.886 -6.328 20.833 1.00 88.00 296 GLU A CA 1
ATOM 2301 C C . GLU A 1 296 ? -7.158 -7.811 20.531 1.00 88.00 296 GLU A C 1
ATOM 2303 O O . GLU A 1 296 ? -6.451 -8.685 21.029 1.00 88.00 296 GLU A O 1
ATOM 2308 N N . LYS A 1 297 ? -8.146 -8.107 19.678 1.00 86.75 297 LYS A N 1
ATOM 2309 C CA . LYS A 1 297 ? -8.470 -9.460 19.203 1.00 86.75 297 LYS A CA 1
ATOM 2310 C C . LYS A 1 297 ? -7.710 -9.826 17.926 1.00 86.75 297 LYS A C 1
ATOM 2312 O O . LYS A 1 297 ? -7.944 -10.895 17.372 1.00 86.75 297 LYS A O 1
ATOM 2317 N N . ARG A 1 298 ? -6.802 -8.957 17.469 1.00 83.50 298 ARG A N 1
ATOM 2318 C CA . ARG A 1 298 ? -6.053 -9.055 16.208 1.00 83.50 298 ARG A CA 1
ATOM 2319 C C . ARG A 1 298 ? -6.937 -9.059 14.959 1.00 83.50 298 ARG A C 1
ATOM 2321 O O . ARG A 1 298 ? -6.495 -9.491 13.895 1.00 83.50 298 ARG A O 1
ATOM 2328 N N . ALA A 1 299 ? -8.160 -8.546 15.057 1.00 84.50 299 ALA A N 1
ATOM 2329 C CA . ALA A 1 299 ? -9.015 -8.315 13.906 1.00 84.50 299 ALA A CA 1
ATOM 2330 C C . ALA A 1 299 ? -8.594 -7.024 13.190 1.00 84.50 299 ALA A C 1
ATOM 2332 O O . ALA A 1 299 ? -8.231 -6.030 13.824 1.00 84.50 299 ALA A O 1
ATOM 2333 N N . LEU A 1 300 ? -8.639 -7.030 11.856 1.00 86.06 300 LEU A N 1
ATOM 2334 C CA . LEU A 1 300 ? -8.325 -5.851 11.050 1.00 86.06 300 LEU A CA 1
ATOM 2335 C C . LEU A 1 300 ? -9.377 -4.756 11.277 1.00 86.06 300 LEU A C 1
ATOM 2337 O O . LEU A 1 300 ? -10.565 -4.958 11.034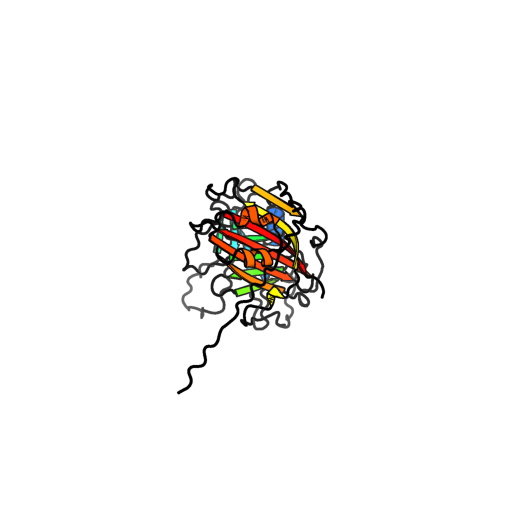 1.00 86.06 300 LEU A O 1
ATOM 2341 N N . LYS A 1 301 ? -8.924 -3.571 11.681 1.00 87.94 301 LYS A N 1
ATOM 2342 C CA . LYS A 1 301 ? -9.771 -2.388 11.898 1.00 87.94 301 LYS A CA 1
ATOM 2343 C C . LYS A 1 301 ? -9.747 -1.413 10.734 1.00 87.94 301 LYS A C 1
ATOM 2345 O O . LYS A 1 301 ? -10.706 -0.667 10.518 1.00 87.94 301 LYS A O 1
ATOM 2350 N N . GLY A 1 302 ? -8.616 -1.362 10.038 1.00 89.81 302 GLY A N 1
ATOM 2351 C CA . GLY A 1 302 ? -8.325 -0.335 9.054 1.00 89.81 302 GLY A CA 1
ATOM 2352 C C . GLY A 1 302 ? -7.137 -0.657 8.183 1.00 89.81 302 GLY A C 1
ATOM 2353 O O . GLY A 1 302 ? -6.176 -1.281 8.636 1.00 89.81 302 GLY A O 1
ATOM 2354 N N . VAL A 1 303 ? -7.199 -0.145 6.959 1.00 91.62 303 VAL A N 1
ATOM 2355 C CA . VAL A 1 303 ? -6.063 -0.070 6.048 1.00 91.62 303 VAL A CA 1
ATOM 2356 C C . VAL A 1 303 ? -5.934 1.363 5.554 1.00 91.62 303 VAL A C 1
ATOM 2358 O O . VAL A 1 303 ? -6.925 1.987 5.177 1.00 91.62 303 VAL A O 1
ATOM 2361 N N . ILE A 1 304 ? -4.718 1.893 5.559 1.00 92.19 304 ILE A N 1
ATOM 2362 C CA . ILE A 1 304 ? -4.420 3.257 5.130 1.00 92.19 304 ILE A CA 1
ATOM 2363 C C . ILE A 1 304 ? -3.360 3.175 4.046 1.00 92.19 304 ILE A C 1
ATOM 2365 O O . ILE A 1 304 ? -2.298 2.614 4.285 1.00 92.19 304 ILE A O 1
ATOM 2369 N N . LEU A 1 305 ? -3.633 3.738 2.875 1.00 93.50 305 LEU A N 1
ATOM 2370 C CA . LEU A 1 305 ? -2.610 4.013 1.874 1.00 93.50 305 LEU A CA 1
ATOM 2371 C C . LEU A 1 305 ? -2.107 5.438 2.074 1.00 93.50 305 LEU A C 1
ATOM 2373 O O . LEU A 1 305 ? -2.891 6.380 2.000 1.00 93.50 305 LEU A O 1
ATOM 2377 N N . GLN A 1 306 ? -0.803 5.580 2.238 1.00 93.38 306 GLN A N 1
ATOM 2378 C CA . GLN A 1 306 ? -0.106 6.854 2.258 1.00 93.38 306 GLN A CA 1
ATOM 2379 C C . GLN A 1 306 ? 0.618 7.064 0.929 1.00 93.38 306 GLN A C 1
ATOM 2381 O O . GLN A 1 306 ? 1.213 6.131 0.379 1.00 93.38 306 GLN A O 1
ATOM 2386 N N . GLN A 1 307 ? 0.580 8.290 0.418 1.00 93.38 307 GLN A N 1
ATOM 2387 C CA . GLN A 1 307 ? 1.360 8.742 -0.729 1.00 93.38 307 GLN A CA 1
ATOM 2388 C C . GLN A 1 307 ? 2.129 10.004 -0.340 1.00 93.38 307 GLN A C 1
ATOM 2390 O O . GLN A 1 307 ? 1.584 10.900 0.308 1.00 93.38 307 GLN A O 1
ATOM 2395 N N . GLY A 1 308 ? 3.397 10.061 -0.724 1.00 93.19 308 GLY A N 1
ATOM 2396 C CA . GLY A 1 308 ? 4.301 11.144 -0.373 1.00 93.19 308 GLY A CA 1
ATOM 2397 C C . GLY A 1 308 ? 5.443 11.299 -1.365 1.00 93.19 308 GLY A C 1
ATOM 2398 O O . GLY A 1 308 ? 5.517 10.593 -2.377 1.00 93.19 308 GLY A O 1
ATOM 2399 N N . VAL A 1 309 ? 6.359 12.201 -1.030 1.00 93.38 309 VAL A N 1
ATOM 2400 C CA . VAL A 1 309 ? 7.599 12.435 -1.770 1.00 93.38 309 VAL A CA 1
ATOM 2401 C C . VAL A 1 309 ? 8.813 12.395 -0.854 1.00 93.38 309 VAL A C 1
ATOM 2403 O O . VAL A 1 309 ? 8.728 12.727 0.330 1.00 93.38 309 VAL A O 1
ATOM 2406 N N . LEU A 1 310 ? 9.955 12.003 -1.412 1.00 92.06 310 LEU A N 1
ATOM 2407 C CA . LEU A 1 310 ? 11.253 12.198 -0.776 1.00 92.06 310 LEU A CA 1
ATOM 2408 C C . LEU A 1 310 ? 11.643 13.675 -0.849 1.00 92.06 310 LEU A C 1
ATOM 2410 O O . LEU A 1 310 ? 11.640 14.272 -1.925 1.00 92.06 310 LEU A O 1
ATOM 2414 N N . GLU A 1 311 ? 12.032 14.255 0.281 1.00 88.50 311 GLU A N 1
ATOM 2415 C CA . GLU A 1 311 ? 12.724 15.538 0.286 1.00 88.50 311 GLU A CA 1
ATOM 2416 C C . GLU A 1 311 ? 14.151 15.354 -0.218 1.00 88.50 311 GLU A C 1
ATOM 2418 O O . GLU A 1 311 ? 14.933 14.584 0.350 1.00 88.50 311 GLU A O 1
ATOM 2423 N N . SER A 1 312 ? 14.511 16.095 -1.265 1.00 75.31 312 SER A N 1
ATOM 2424 C CA . SER A 1 312 ? 15.915 16.296 -1.604 1.00 75.31 312 SER A CA 1
ATOM 2425 C C . SER A 1 312 ? 16.597 16.993 -0.426 1.00 75.31 312 SER A C 1
ATOM 2427 O O . SER A 1 312 ? 16.146 18.064 -0.014 1.00 75.31 312 SER A O 1
ATOM 2429 N N . LYS A 1 313 ? 17.646 16.375 0.121 1.00 56.19 313 LYS A N 1
ATOM 2430 C CA . LYS A 1 313 ? 18.530 17.031 1.093 1.00 56.19 313 LYS A CA 1
ATOM 2431 C C . LYS A 1 313 ? 19.234 18.235 0.481 1.00 56.19 313 LYS A C 1
ATOM 2433 O O . LYS A 1 313 ? 19.550 18.168 -0.728 1.00 56.19 313 LYS A O 1
#

Sequence (313 aa):
KLQKSIMIRASAFRTIFSFLTLPASSVSFAPASAPRFDVFCERLVGAWGASDGSRLHRVGEVEEVMRSCGGAVQGIREVDFRVGSSLPSSDGERRSDSGTYLNRADDGFVYFDCGSYSRGPVEMRIDEEVEVGCVAFGTMPKMRVVFDRSSASWQVQVRSLASRMSSGEYQNVPIFSKNEDGGDTLMALNIKWGKDTVCRMPSADQPWMLQRVKWQKSYVDGVHVIDDEKKVDPHELEAKGWIRTWNEADGEIARASWGSSSLDDFILVRTSQIIQFGAACLTTGEVKGIIRCYDEKRALKGVILQQGVLESK

Foldseek 3Di:
DDDDDDDDDDDDDPPPPPPPPDPPPQQDWAFDDAADVVLLCVQAAAWWFFFALDDDRQIWGWHQDDQDPPRDTFWIWTQDSDPDDDDPPVDPDDPDRPTDIQTVQVQQKGAHSQNWIAGGFPLPPVPDWDWGIKDWDLEVQTKMKTAIPPPQDITIITDHPCPPPDPDDDNRDGQDDDDPDDDDVVVVFPWDWFKKWKWFAPDQPDADDNVRTTITMTGPHNVFFDPDHHHDDPVLWHKDKGKDKDALVCLVVVCVVVVDPSCCVPQNPQFGMKMKIWMAGPNVQKIKMWIWTAGPSRGTGMIMIIIGGGDDD

Secondary structure (DSSP, 8-state):
-----------------------------EEEPPPPHHHHHHHH-EEEEE--SSSS--EEEEEEEEE-TTS-EEEEEE-----S-----SS-------PEEEETTTT-EEE-TTS-EEE------TT---EEEEEE--SBSEEEEEEEGGGTEEEEEEE-GGGGT--S--------------S-TTTT--EEEEEEEEEE-SSTTSPP-TTTPEEEEEES-GGG---S--B--GGG--EEEEEEEEEGGGHHHHHHHH--GGGHHHHTTT--EEEEEEEEETTT-EEEEEEEEE-TT--EEEEEEEEEEEPP-

pLDDT: mean 70.97, std 17.59, range [33.94, 93.75]

Organism: NCBI:txid216773